Protein AF-A0A972Y9X1-F1 (afdb_monomer)

Mean predicted aligned error: 5.55 Å

Solvent-accessible surface area (backbone atoms only — not comparable to full-atom values): 11994 Å² total; per-residue (Å²): 114,42,68,42,53,37,46,49,22,62,75,66,75,46,81,88,63,97,68,73,50,64,86,85,88,78,72,84,85,57,55,66,41,84,75,88,86,63,84,71,48,84,75,24,34,32,45,65,30,53,52,52,32,52,49,42,35,38,64,39,52,39,52,29,58,40,72,53,95,66,81,71,69,45,13,32,45,6,50,45,72,85,57,56,75,80,51,92,68,96,64,89,77,72,94,29,54,73,33,37,22,61,46,40,75,32,34,26,36,78,86,68,52,44,64,86,77,44,64,75,66,21,55,68,36,33,54,49,46,52,31,85,52,26,19,44,67,35,68,44,18,14,53,54,49,79,66,39,81,38,56,33,26,60,73,44,65,51,16,39,61,83,54,89,97,50,83,74,57,53,45,36,89,59,84,49,61,40,48,85,49,92,60,71,36,36,38,61,55,14,44,41,42,56,77,64,49,91,74,56,69,72,58,65,72,68,31,104

Secondary structure (DSSP, 8-state):
-B--HHHHHHHHTS--SSS-S------TTS-EE--SSSPPPTT-EEHHHHHHHHHHHHTT----EE--SSSS--BEES--TTTGGGS--SS-----TT--BGGGGGEE-TTS-BGGGS-SSBHHHHHHHT-TT-EE--HHHHHHTTTS-EE-BTTBTTSPPPPTTSPPPTT-SS--TT----S--HHHHHHHHHHT----HHHHHH--

Radius of gyration: 17.34 Å; Cα contacts (8 Å, |Δi|>4): 361; chains: 1; bounding box: 44×40×42 Å

pLDDT: mean 87.6, std 10.81, range [37.91, 98.19]

Structure (mmCIF, N/CA/C/O backbone):
data_AF-A0A972Y9X1-F1
#
_entry.id   AF-A0A972Y9X1-F1
#
loop_
_atom_site.group_PDB
_atom_site.id
_atom_site.type_symbol
_atom_site.label_atom_id
_atom_site.label_alt_id
_atom_site.label_comp_id
_atom_site.label_asym_id
_atom_site.label_entity_id
_atom_site.label_seq_id
_atom_site.pdbx_PDB_ins_code
_atom_site.Cartn_x
_atom_site.Cartn_y
_atom_site.Cartn_z
_atom_site.occupancy
_atom_site.B_iso_or_equiv
_atom_site.auth_seq_id
_atom_site.auth_comp_id
_atom_site.auth_asym_id
_atom_site.auth_atom_id
_atom_site.pdbx_PDB_model_num
ATOM 1 N N . MET A 1 1 ? 10.031 -10.515 -10.696 1.00 85.88 1 MET A N 1
ATOM 2 C CA . MET A 1 1 ? 8.819 -9.968 -10.057 1.00 85.88 1 MET A CA 1
ATOM 3 C C . MET A 1 1 ? 8.435 -10.905 -8.941 1.00 85.88 1 MET A C 1
ATOM 5 O O . MET A 1 1 ? 8.405 -12.107 -9.187 1.00 85.88 1 MET A O 1
ATOM 9 N N . TRP A 1 2 ? 8.212 -10.370 -7.749 1.00 87.62 2 TRP A N 1
ATOM 10 C CA . TRP A 1 2 ? 7.932 -11.139 -6.545 1.00 87.62 2 TRP A CA 1
ATOM 11 C C . TRP A 1 2 ? 6.460 -11.025 -6.139 1.00 87.62 2 TRP A C 1
ATOM 13 O O . TRP A 1 2 ? 5.839 -9.973 -6.310 1.00 87.62 2 TRP A O 1
ATOM 23 N N . TYR A 1 3 ? 5.917 -12.118 -5.613 1.00 89.62 3 TYR A N 1
ATOM 24 C CA . TYR A 1 3 ? 4.552 -12.219 -5.110 1.00 89.62 3 TYR A CA 1
ATOM 25 C C . TYR A 1 3 ? 4.627 -12.608 -3.630 1.00 89.62 3 TYR A C 1
ATOM 27 O O . TYR A 1 3 ? 5.385 -13.528 -3.314 1.00 89.62 3 TYR A O 1
ATOM 35 N N . PRO A 1 4 ? 3.835 -11.980 -2.742 1.00 87.88 4 PRO A N 1
ATOM 36 C CA . PRO A 1 4 ? 3.656 -12.481 -1.383 1.00 87.88 4 PRO A CA 1
ATOM 37 C C . PRO A 1 4 ? 3.186 -13.936 -1.389 1.00 87.88 4 PRO A C 1
ATOM 39 O O . PRO A 1 4 ? 2.386 -14.313 -2.250 1.00 87.88 4 PRO A O 1
ATOM 42 N N . THR A 1 5 ? 3.637 -14.733 -0.417 1.00 89.19 5 THR A N 1
ATOM 43 C CA . THR A 1 5 ? 3.308 -16.165 -0.310 1.00 89.19 5 THR A CA 1
ATOM 44 C C . THR A 1 5 ? 1.802 -16.409 -0.368 1.00 89.19 5 THR A C 1
ATOM 46 O O . THR A 1 5 ? 1.352 -17.186 -1.210 1.00 89.19 5 THR A O 1
ATOM 49 N N . ALA A 1 6 ? 1.017 -15.664 0.423 1.00 91.75 6 ALA A N 1
ATOM 50 C CA . ALA A 1 6 ? -0.446 -15.738 0.418 1.00 91.75 6 ALA A CA 1
ATOM 51 C C . ALA A 1 6 ? -1.045 -15.578 -0.994 1.00 91.75 6 ALA A C 1
ATOM 53 O O . ALA A 1 6 ? -1.880 -16.376 -1.421 1.00 91.75 6 ALA A O 1
ATOM 54 N N . LEU A 1 7 ? -0.597 -14.560 -1.738 1.00 92.62 7 LEU A N 1
ATOM 55 C CA . LEU A 1 7 ? -1.090 -14.284 -3.089 1.00 92.62 7 LEU A CA 1
ATOM 56 C C . LEU A 1 7 ? -0.627 -15.355 -4.087 1.00 92.62 7 LEU A C 1
ATOM 58 O O . LEU A 1 7 ? -1.409 -15.799 -4.922 1.00 92.62 7 LEU A O 1
ATOM 62 N N . SER A 1 8 ? 0.627 -15.799 -3.989 1.00 92.25 8 SER A N 1
ATOM 63 C CA . SER A 1 8 ? 1.177 -16.871 -4.827 1.00 92.25 8 SER A CA 1
ATOM 64 C C . SER A 1 8 ? 0.386 -18.175 -4.668 1.00 92.25 8 SER A C 1
ATOM 66 O O . SER A 1 8 ? -0.021 -18.782 -5.663 1.00 92.25 8 SER A O 1
ATOM 68 N N . ASN A 1 9 ? 0.096 -18.561 -3.421 1.00 92.81 9 ASN A N 1
ATOM 69 C CA . ASN A 1 9 ? -0.713 -19.733 -3.090 1.00 92.81 9 ASN A CA 1
ATOM 70 C C . ASN A 1 9 ? -2.139 -19.604 -3.640 1.00 92.81 9 ASN A C 1
ATOM 72 O O . ASN A 1 9 ? -2.642 -20.528 -4.284 1.00 92.81 9 ASN A O 1
ATOM 76 N N . ALA A 1 10 ? -2.773 -18.442 -3.447 1.00 93.75 10 ALA A N 1
ATOM 77 C CA . ALA A 1 1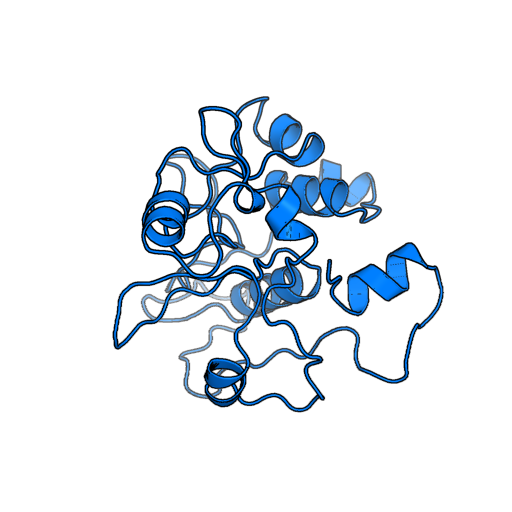0 ? -4.124 -18.181 -3.938 1.00 93.75 10 ALA A CA 1
ATOM 78 C C . ALA A 1 10 ? -4.216 -18.274 -5.470 1.00 93.75 10 ALA A C 1
ATOM 80 O O . ALA A 1 10 ? -5.083 -18.974 -5.990 1.00 93.75 10 ALA A O 1
ATOM 81 N N . LEU A 1 11 ? -3.289 -17.639 -6.195 1.00 92.75 11 LEU A N 1
ATOM 82 C CA . LEU A 1 11 ? -3.275 -17.642 -7.663 1.00 92.75 11 LEU A CA 1
ATOM 83 C C . LEU A 1 11 ? -2.987 -19.023 -8.260 1.00 92.75 11 LEU A C 1
ATOM 85 O O . LEU A 1 11 ? -3.446 -19.331 -9.360 1.00 92.75 11 LEU A O 1
ATOM 89 N N . ARG A 1 12 ? -2.215 -19.862 -7.563 1.00 93.31 12 ARG A N 1
ATOM 90 C CA . ARG A 1 12 ? -1.907 -21.224 -8.018 1.00 93.31 12 ARG A CA 1
ATOM 91 C C . ARG A 1 12 ? -2.960 -22.251 -7.623 1.00 93.31 12 ARG A C 1
ATOM 93 O O . ARG A 1 12 ? -3.002 -23.320 -8.226 1.00 93.31 12 ARG A O 1
ATOM 100 N N . GLY A 1 13 ? -3.785 -21.946 -6.622 1.00 93.81 13 GLY A N 1
ATOM 101 C CA . GLY A 1 13 ? -4.734 -22.893 -6.037 1.00 93.81 13 GLY A CA 1
ATOM 102 C C . GLY A 1 13 ? -4.064 -24.030 -5.254 1.00 93.81 13 GLY A C 1
ATOM 103 O O . GLY A 1 13 ? -4.724 -25.008 -4.911 1.00 93.81 13 GLY A O 1
ATOM 104 N N . GLU A 1 14 ? -2.764 -23.919 -4.977 1.00 92.62 14 GLU A N 1
ATOM 105 C CA . GLU A 1 14 ? -1.979 -24.879 -4.205 1.00 92.62 14 GLU A CA 1
ATOM 106 C C . GLU A 1 14 ? -0.853 -24.164 -3.455 1.00 92.62 14 GLU A C 1
ATOM 108 O O . GLU A 1 14 ? -0.399 -23.091 -3.857 1.00 92.62 14 GLU A O 1
ATOM 113 N N . ARG A 1 15 ? -0.384 -24.789 -2.374 1.00 89.56 15 ARG A N 1
ATOM 114 C CA . ARG A 1 15 ? 0.725 -24.286 -1.566 1.00 89.56 15 ARG A CA 1
ATOM 115 C C . ARG A 1 15 ? 2.052 -24.447 -2.319 1.00 89.56 15 ARG A C 1
ATOM 117 O O . ARG A 1 15 ? 2.374 -25.551 -2.753 1.00 89.56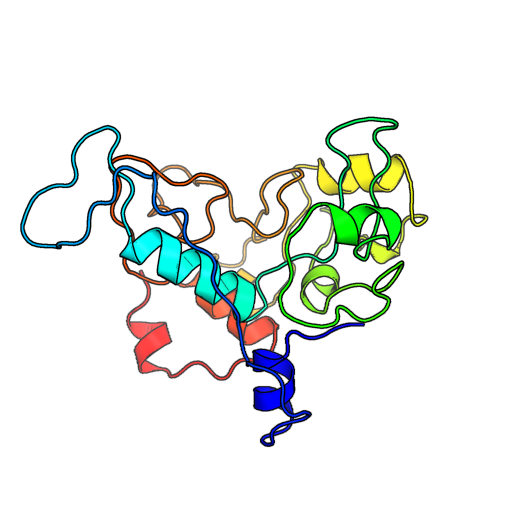 15 ARG A O 1
ATOM 124 N N . VAL A 1 16 ? 2.806 -23.359 -2.482 1.00 86.31 16 VAL A N 1
ATOM 125 C CA . VAL A 1 16 ? 4.068 -23.340 -3.250 1.00 86.31 16 VAL A CA 1
ATOM 126 C C . VAL A 1 16 ? 5.272 -23.861 -2.481 1.00 86.31 16 VAL A C 1
ATOM 128 O O . VAL A 1 16 ? 6.188 -24.412 -3.089 1.00 86.31 16 VAL A O 1
ATOM 131 N N . ASP A 1 17 ? 5.266 -23.686 -1.164 1.00 82.38 17 ASP A N 1
ATOM 132 C CA . ASP A 1 17 ? 6.316 -24.112 -0.247 1.00 82.38 17 ASP A CA 1
ATOM 133 C C . ASP A 1 17 ? 5.760 -24.285 1.176 1.00 82.38 17 ASP A C 1
ATOM 135 O O . ASP A 1 17 ? 4.593 -24.013 1.449 1.00 82.38 17 ASP A O 1
ATOM 139 N N . ASP A 1 18 ? 6.588 -24.740 2.111 1.00 84.19 18 ASP A N 1
ATOM 140 C CA . ASP A 1 18 ? 6.156 -24.999 3.486 1.00 84.19 18 ASP A CA 1
ATOM 141 C C . ASP A 1 18 ? 6.150 -23.745 4.388 1.00 84.19 18 ASP A C 1
ATOM 143 O O . ASP A 1 18 ? 5.928 -23.877 5.590 1.00 84.19 18 ASP A O 1
ATOM 147 N N . THR A 1 19 ? 6.302 -22.528 3.854 1.00 81.62 19 THR A N 1
ATOM 148 C CA . THR A 1 19 ? 6.312 -21.282 4.650 1.00 81.62 19 THR A CA 1
ATOM 149 C C . THR A 1 19 ? 4.912 -20.777 5.013 1.00 81.62 19 THR A C 1
ATOM 151 O O . THR A 1 19 ? 3.910 -21.176 4.416 1.00 81.62 19 THR A O 1
ATOM 154 N N . ASP A 1 20 ? 4.819 -19.922 6.034 1.00 86.31 20 ASP A N 1
ATOM 155 C CA . ASP A 1 20 ? 3.561 -19.273 6.414 1.00 86.31 20 ASP A CA 1
ATOM 156 C C . ASP A 1 20 ? 3.090 -18.292 5.328 1.00 86.31 20 ASP A C 1
ATOM 158 O O . ASP A 1 20 ? 3.897 -17.598 4.713 1.00 86.31 20 ASP A O 1
ATOM 162 N N . ASP A 1 21 ? 1.771 -18.169 5.137 1.00 87.50 21 ASP A N 1
ATOM 163 C CA . ASP A 1 21 ? 1.196 -17.197 4.193 1.00 87.50 21 ASP A CA 1
ATOM 164 C C . ASP A 1 21 ? 1.525 -15.747 4.579 1.00 87.50 21 ASP A C 1
ATOM 166 O O . ASP A 1 21 ? 1.712 -14.893 3.709 1.00 87.50 21 ASP A O 1
ATOM 170 N N . MET A 1 22 ? 1.578 -15.472 5.887 1.00 87.25 22 MET A N 1
ATOM 171 C CA . MET A 1 22 ? 1.939 -14.179 6.459 1.00 87.25 22 MET A CA 1
ATOM 172 C C . MET A 1 22 ? 2.443 -14.331 7.896 1.00 87.25 22 MET A C 1
ATOM 174 O O . MET A 1 22 ? 1.953 -15.166 8.654 1.00 87.25 22 MET A O 1
ATOM 178 N N . ASN A 1 23 ? 3.372 -13.459 8.280 1.00 84.81 23 ASN A N 1
ATOM 179 C CA . ASN A 1 23 ? 3.820 -13.272 9.655 1.00 84.81 23 ASN A CA 1
ATOM 180 C C . ASN A 1 23 ? 3.557 -11.819 10.057 1.00 84.81 23 ASN A C 1
ATOM 182 O O . ASN A 1 23 ? 3.982 -10.905 9.353 1.00 84.81 23 ASN A O 1
ATOM 186 N N . ILE A 1 24 ? 2.858 -11.608 11.174 1.00 85.62 24 ILE A N 1
ATOM 187 C CA . ILE A 1 24 ? 2.467 -10.278 11.656 1.00 85.62 24 ILE A CA 1
ATOM 188 C C . ILE A 1 24 ? 3.128 -10.022 13.007 1.00 85.62 24 ILE A C 1
ATOM 190 O O . ILE A 1 24 ? 2.975 -10.808 13.944 1.00 85.62 24 ILE A O 1
ATOM 194 N N . PHE A 1 25 ? 3.834 -8.897 13.115 1.00 83.44 25 PHE A N 1
ATOM 195 C CA . PHE A 1 25 ? 4.540 -8.493 14.326 1.00 83.44 25 PHE A CA 1
ATOM 196 C C . PHE A 1 25 ? 3.893 -7.245 14.914 1.00 83.44 25 PHE A C 1
ATOM 198 O O . PHE A 1 25 ? 4.050 -6.144 14.397 1.00 83.44 25 PHE A O 1
ATOM 205 N N . LEU A 1 26 ? 3.191 -7.418 16.030 1.00 85.12 26 LEU A N 1
ATOM 206 C CA . LEU A 1 26 ? 2.566 -6.322 16.766 1.00 85.12 26 LEU A CA 1
ATOM 207 C C . LEU A 1 26 ? 3.411 -5.995 17.996 1.00 85.12 26 LEU A C 1
ATOM 209 O O . LEU A 1 26 ? 3.867 -6.887 18.717 1.00 85.12 26 LEU A O 1
ATOM 213 N N . ARG A 1 27 ? 3.655 -4.708 18.238 1.00 84.25 27 ARG A N 1
ATOM 214 C CA . ARG A 1 27 ? 4.506 -4.265 19.344 1.00 84.25 27 ARG A CA 1
ATOM 215 C C . ARG A 1 27 ? 3.752 -4.381 20.669 1.00 84.25 27 ARG A C 1
ATOM 217 O O . ARG A 1 27 ? 2.769 -3.697 20.901 1.00 84.25 27 ARG A O 1
ATOM 224 N N . GLU A 1 28 ? 4.280 -5.163 21.604 1.00 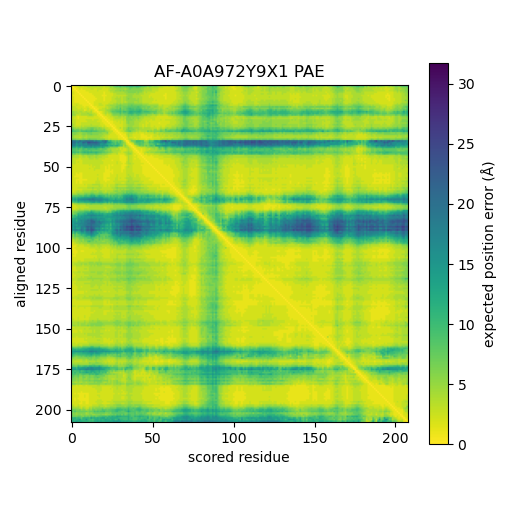85.44 28 GLU A N 1
ATOM 225 C CA . GLU A 1 28 ? 3.664 -5.371 22.930 1.00 85.44 28 GLU A CA 1
ATOM 226 C C . GLU A 1 28 ? 3.480 -4.076 23.750 1.00 85.44 28 GLU A C 1
ATOM 228 O O . GLU A 1 28 ? 2.573 -3.977 24.567 1.00 85.44 28 GLU A O 1
ATOM 233 N N . LYS A 1 29 ? 4.352 -3.081 23.548 1.00 87.44 29 LYS A N 1
ATOM 234 C CA . LYS A 1 29 ? 4.429 -1.868 24.381 1.00 87.44 29 LYS A CA 1
ATOM 235 C C . LYS A 1 29 ? 3.473 -0.746 23.981 1.00 87.44 29 LYS A C 1
ATOM 237 O O . LYS A 1 29 ? 3.486 0.288 24.650 1.00 87.44 29 LYS A O 1
ATOM 242 N N . ASP A 1 30 ? 2.728 -0.902 22.894 1.00 87.31 30 ASP A N 1
ATOM 243 C CA . ASP A 1 30 ? 1.757 0.116 22.505 1.00 87.31 30 ASP A CA 1
ATOM 244 C C . ASP A 1 30 ? 0.570 0.127 23.478 1.00 87.31 30 ASP A C 1
ATOM 246 O O . ASP A 1 30 ? 0.242 -0.873 24.121 1.00 87.31 30 ASP A O 1
ATOM 250 N N . ASN A 1 31 ? -0.057 1.295 23.616 1.00 92.12 31 ASN A N 1
ATOM 251 C CA . ASN A 1 31 ? -1.232 1.482 24.460 1.00 92.12 31 ASN A CA 1
ATOM 252 C C . ASN A 1 31 ? -2.479 0.962 23.730 1.00 92.12 31 ASN A C 1
ATOM 254 O O . ASN A 1 31 ? -3.249 1.732 23.158 1.00 92.12 31 ASN A O 1
ATOM 258 N N . TRP A 1 32 ? -2.599 -0.362 23.664 1.00 92.81 32 TRP A N 1
ATOM 259 C CA . TRP A 1 32 ? -3.603 -1.037 22.853 1.00 92.81 32 TRP A CA 1
ATOM 260 C C . TRP A 1 32 ? -5.020 -0.876 23.396 1.00 92.81 32 TRP A C 1
ATOM 262 O O . TRP A 1 32 ? -5.319 -1.237 24.536 1.00 92.81 32 TRP A O 1
ATOM 272 N N . TYR A 1 33 ? -5.912 -0.462 22.507 1.00 92.94 33 TYR A N 1
ATOM 273 C CA . TYR A 1 33 ? -7.347 -0.576 22.671 1.00 92.94 33 TYR A CA 1
ATOM 274 C C . TYR A 1 33 ? -7.840 -1.850 21.962 1.00 92.94 33 TYR A C 1
ATOM 276 O O . TYR A 1 33 ? -7.614 -2.041 20.767 1.00 92.94 33 TYR A O 1
ATOM 284 N N . TYR A 1 34 ? -8.476 -2.752 22.720 1.00 89.62 34 TYR A N 1
ATOM 285 C CA . TYR A 1 34 ? -8.864 -4.097 22.254 1.00 89.62 34 TYR A CA 1
ATOM 286 C C . TYR A 1 34 ? -10.371 -4.314 22.090 1.00 89.62 34 TYR A C 1
ATOM 288 O O . TYR A 1 34 ? -10.786 -5.314 21.504 1.00 89.62 34 TYR A O 1
ATOM 296 N N . THR A 1 35 ? -11.200 -3.468 22.702 1.00 75.88 35 THR A N 1
ATOM 297 C CA . THR A 1 35 ? -12.648 -3.723 22.790 1.00 75.88 35 THR A CA 1
ATOM 298 C C . THR A 1 35 ? -13.398 -2.988 21.683 1.00 75.88 35 THR A C 1
ATOM 300 O O . THR A 1 35 ? -12.797 -2.273 20.905 1.00 75.88 35 THR A O 1
ATOM 303 N N . GLN A 1 36 ? -14.709 -3.181 21.559 1.00 67.88 36 GLN A N 1
ATOM 304 C CA . GLN A 1 36 ? -15.580 -2.262 20.803 1.00 67.88 36 GLN A CA 1
ATOM 305 C C . GLN A 1 36 ? -16.646 -1.651 21.726 1.00 67.88 36 GLN A C 1
ATOM 307 O O . GLN A 1 36 ? -17.642 -1.098 21.266 1.00 67.88 36 GLN A O 1
ATOM 312 N N . GLU A 1 37 ? -16.480 -1.829 23.041 1.00 71.56 37 GLU A N 1
ATOM 313 C CA . GLU A 1 37 ? -17.518 -1.562 24.041 1.00 71.56 37 GLU A CA 1
ATOM 314 C C . GLU A 1 37 ? -17.381 -0.176 24.678 1.00 71.56 37 GLU A C 1
ATOM 316 O O . GLU A 1 37 ? -18.354 0.352 25.217 1.00 71.56 37 GLU A O 1
ATOM 321 N N . THR A 1 38 ? -16.197 0.434 24.597 1.00 78.50 38 THR A N 1
ATOM 322 C CA . THR A 1 38 ? -15.937 1.805 25.057 1.00 78.50 38 THR A CA 1
ATOM 323 C C . THR A 1 38 ? -15.450 2.671 23.906 1.00 78.50 38 THR A C 1
ATOM 325 O O . THR A 1 38 ? -14.950 2.159 22.916 1.00 78.50 38 THR A O 1
ATOM 328 N N . GLU A 1 39 ? -15.583 3.987 23.993 1.00 86.06 39 GLU A N 1
ATOM 329 C CA . GLU A 1 39 ? -14.910 4.863 23.029 1.00 86.06 39 GLU A CA 1
ATOM 330 C C . GLU A 1 39 ? -13.390 4.756 23.226 1.00 86.06 39 GLU A C 1
ATOM 332 O O . GLU A 1 39 ? -12.929 4.643 24.366 1.00 86.06 39 GLU A O 1
ATOM 337 N N . ILE A 1 40 ? -12.631 4.732 22.130 1.00 89.38 40 ILE A N 1
ATOM 338 C CA . ILE A 1 40 ? -11.167 4.738 22.180 1.00 89.38 40 ILE A CA 1
ATOM 339 C C . ILE A 1 40 ? -10.685 6.078 22.749 1.00 89.38 40 ILE A C 1
ATOM 341 O O . ILE A 1 40 ? -11.200 7.138 22.387 1.00 89.38 40 ILE A O 1
ATOM 345 N N . ALA A 1 41 ? -9.718 6.047 23.662 1.00 88.31 41 ALA A N 1
ATOM 346 C CA . ALA A 1 41 ? -9.163 7.257 24.249 1.00 88.31 41 ALA A CA 1
ATOM 347 C C . ALA A 1 41 ? -8.096 7.898 23.346 1.00 88.31 41 ALA A C 1
ATOM 349 O O . ALA A 1 41 ? -7.439 7.246 22.533 1.00 88.31 41 ALA A O 1
ATOM 350 N N . GLU A 1 42 ? -7.869 9.200 23.534 1.00 86.44 42 GLU A N 1
ATOM 351 C CA . GLU A 1 42 ? -6.729 9.885 22.921 1.00 86.44 42 GLU A CA 1
ATOM 352 C C . GLU A 1 42 ? -5.414 9.216 23.364 1.00 86.44 42 GLU A C 1
ATOM 354 O O . GLU A 1 42 ? -5.180 9.001 24.556 1.00 86.44 42 GLU A O 1
ATOM 359 N N . GLY A 1 43 ? -4.556 8.874 22.400 1.00 87.69 43 GLY A N 1
ATOM 360 C CA . GLY A 1 43 ? -3.285 8.187 22.650 1.00 87.69 43 GLY A CA 1
ATOM 361 C C . GLY A 1 43 ? -3.379 6.662 22.794 1.00 87.69 43 GLY A C 1
ATOM 362 O O . GLY A 1 43 ? -2.353 6.016 23.011 1.00 87.69 43 GLY A O 1
ATOM 363 N N . GLU A 1 44 ? -4.569 6.068 22.674 1.00 92.12 44 GLU A N 1
ATOM 364 C CA . GLU A 1 44 ? -4.713 4.625 22.449 1.00 92.12 44 GLU A CA 1
ATOM 365 C C . GLU A 1 44 ? -4.575 4.284 20.960 1.00 92.12 44 GLU A C 1
ATOM 367 O O . GLU A 1 44 ? -4.925 5.079 20.083 1.00 92.12 44 GLU A O 1
ATOM 372 N N . VAL A 1 45 ? -4.068 3.084 20.676 1.00 91.00 45 VAL A N 1
ATOM 373 C CA . VAL A 1 45 ? -3.968 2.527 19.321 1.00 91.00 45 VAL A CA 1
ATOM 374 C C . VAL A 1 45 ? -4.943 1.366 19.206 1.00 91.00 45 VAL A C 1
ATOM 376 O O . VAL A 1 45 ? -4.891 0.430 20.005 1.00 91.00 45 VAL A O 1
ATOM 379 N N . ASP A 1 46 ? -5.829 1.408 18.216 1.00 92.31 46 ASP A N 1
ATOM 380 C CA . ASP A 1 46 ? -6.786 0.330 17.993 1.00 92.31 46 ASP A CA 1
ATOM 381 C C . ASP A 1 46 ? -6.088 -0.929 17.447 1.00 92.31 46 ASP A C 1
ATOM 383 O O . ASP A 1 46 ? -5.489 -0.921 16.367 1.00 92.31 46 ASP A O 1
ATOM 387 N N . PHE A 1 47 ? -6.169 -2.027 18.202 1.00 91.75 47 PHE A N 1
ATOM 388 C CA . PHE A 1 47 ? -5.506 -3.285 17.860 1.00 91.75 47 PHE A CA 1
ATOM 389 C C . PHE A 1 47 ? -6.070 -3.919 16.583 1.00 91.75 47 PHE A C 1
ATOM 391 O O . PHE A 1 47 ? -5.317 -4.474 15.783 1.00 91.75 47 PHE A O 1
ATOM 398 N N . ILE A 1 48 ? -7.389 -3.851 16.378 1.00 91.00 48 ILE A N 1
ATOM 399 C CA . ILE A 1 48 ? -8.050 -4.471 15.223 1.00 91.00 48 ILE A CA 1
ATOM 400 C C . ILE A 1 48 ? -7.661 -3.725 13.944 1.00 91.00 48 ILE A C 1
ATOM 402 O O . ILE A 1 48 ? -7.356 -4.363 12.942 1.00 91.00 48 ILE A O 1
ATOM 406 N N . ASN A 1 49 ? -7.626 -2.396 13.978 1.00 90.31 49 ASN A N 1
ATOM 407 C CA . ASN A 1 49 ? -7.190 -1.536 12.887 1.00 90.31 49 ASN A CA 1
ATOM 408 C C . ASN A 1 49 ? -5.752 -1.867 12.469 1.00 90.31 49 ASN A C 1
ATOM 410 O O . ASN A 1 49 ? -5.517 -2.150 11.295 1.00 90.31 49 ASN A O 1
ATOM 414 N N . VAL A 1 50 ? -4.807 -1.914 13.419 1.00 91.19 50 VAL A N 1
ATOM 415 C CA . VAL A 1 50 ? -3.412 -2.271 13.105 1.00 91.19 50 VAL A CA 1
ATOM 416 C C . VAL A 1 50 ? -3.318 -3.707 12.588 1.00 91.19 50 VAL A C 1
ATOM 418 O O . VAL A 1 50 ? -2.667 -3.949 11.579 1.00 91.19 50 VAL A O 1
ATOM 421 N N . ALA A 1 51 ? -4.016 -4.669 13.194 1.00 91.75 51 ALA A N 1
ATOM 422 C CA . ALA A 1 51 ? -4.009 -6.042 12.695 1.00 91.75 51 ALA A CA 1
ATOM 423 C C . ALA A 1 51 ? -4.548 -6.141 11.254 1.00 91.75 51 ALA A C 1
ATOM 425 O O . ALA A 1 51 ? -3.945 -6.814 10.422 1.00 91.75 51 ALA A O 1
ATOM 426 N N . LEU A 1 52 ? -5.649 -5.453 10.930 1.00 92.50 52 LEU A N 1
ATOM 427 C CA . LEU A 1 52 ? -6.201 -5.410 9.571 1.00 92.50 52 LEU A CA 1
ATOM 428 C C . LEU A 1 52 ? -5.244 -4.740 8.577 1.00 92.50 52 LEU A C 1
ATOM 430 O O . LEU A 1 52 ? -5.140 -5.194 7.438 1.00 92.50 52 LEU A O 1
ATOM 434 N N . HIS A 1 53 ? -4.544 -3.693 9.010 1.00 93.12 53 HIS A N 1
ATOM 435 C CA . HIS A 1 53 ? -3.521 -3.009 8.227 1.00 93.12 53 HIS A CA 1
ATOM 436 C C . HIS A 1 53 ? -2.362 -3.949 7.862 1.00 93.12 53 HIS A C 1
ATOM 438 O O . HIS A 1 53 ? -2.039 -4.112 6.685 1.00 93.12 53 HIS A O 1
ATOM 444 N N . GLU A 1 54 ? -1.801 -4.652 8.846 1.00 92.94 54 GLU A N 1
ATOM 445 C CA . GLU A 1 54 ? -0.708 -5.602 8.608 1.00 92.94 54 GLU A CA 1
ATOM 446 C C . GLU A 1 54 ? -1.156 -6.814 7.773 1.00 92.94 54 GLU A C 1
ATOM 448 O O . GLU A 1 54 ? -0.416 -7.292 6.910 1.00 92.94 54 GLU A O 1
ATOM 453 N N . ILE A 1 55 ? -2.396 -7.288 7.959 1.00 93.50 55 ILE A N 1
ATOM 454 C CA . ILE A 1 55 ? -2.984 -8.325 7.096 1.00 93.50 55 ILE A CA 1
ATOM 455 C C . ILE A 1 55 ? -3.037 -7.837 5.644 1.00 93.50 55 ILE A C 1
ATOM 457 O O . ILE A 1 55 ? -2.666 -8.581 4.738 1.00 93.50 55 ILE A O 1
ATOM 461 N N . ALA A 1 56 ? -3.464 -6.597 5.392 1.00 94.25 56 ALA A N 1
ATOM 462 C CA . ALA A 1 56 ? -3.529 -6.054 4.038 1.00 94.25 56 ALA A CA 1
ATOM 463 C C . ALA A 1 56 ? -2.140 -5.955 3.376 1.00 94.25 56 ALA A C 1
ATOM 465 O O . ALA A 1 56 ? -2.008 -6.285 2.192 1.00 94.25 56 ALA A O 1
ATOM 466 N N . HIS A 1 57 ? -1.092 -5.607 4.132 1.00 94.12 57 HIS A N 1
ATOM 467 C CA . HIS A 1 57 ? 0.290 -5.729 3.656 1.00 94.12 57 HIS A CA 1
ATOM 468 C C . HIS A 1 57 ? 0.649 -7.176 3.290 1.00 94.12 57 HIS A C 1
ATOM 470 O O . HIS A 1 57 ? 1.151 -7.415 2.189 1.00 94.12 57 HIS A O 1
ATOM 476 N N . GLY A 1 58 ? 0.340 -8.146 4.159 1.00 91.56 58 GLY A N 1
ATOM 477 C CA . GLY A 1 58 ? 0.572 -9.576 3.908 1.00 91.56 58 GLY A CA 1
ATOM 478 C C . GLY A 1 58 ? -0.175 -10.122 2.683 1.00 91.56 58 GLY A C 1
ATOM 479 O O . GLY A 1 58 ? 0.323 -11.004 1.986 1.00 91.56 58 GLY A O 1
ATOM 480 N N . LEU A 1 59 ? -1.337 -9.547 2.361 1.00 94.38 59 LEU A N 1
ATOM 481 C CA . LEU A 1 59 ? -2.114 -9.855 1.156 1.00 94.38 59 LEU A CA 1
ATOM 482 C C . LEU A 1 59 ? -1.590 -9.145 -0.108 1.00 94.38 59 LEU A C 1
ATOM 484 O O . LEU A 1 59 ? -2.138 -9.334 -1.193 1.00 94.38 59 LEU A O 1
ATOM 488 N N . GLY A 1 60 ? -0.513 -8.365 -0.010 1.00 93.25 60 GLY A N 1
ATOM 489 C CA . GLY A 1 60 ? 0.200 -7.807 -1.160 1.00 93.25 60 GLY A CA 1
ATOM 490 C C . GLY A 1 60 ? -0.025 -6.331 -1.436 1.00 93.25 60 GLY A C 1
ATOM 491 O O . GLY A 1 60 ? 0.465 -5.837 -2.450 1.00 93.25 60 GLY A O 1
ATOM 492 N N . ILE A 1 61 ? -0.684 -5.602 -0.534 1.00 95.88 61 ILE A N 1
ATOM 493 C CA . ILE A 1 61 ? -0.708 -4.134 -0.560 1.00 95.88 61 ILE A CA 1
ATOM 494 C C . ILE A 1 61 ? 0.627 -3.623 -0.014 1.00 95.88 61 ILE A C 1
ATOM 496 O O . ILE A 1 61 ? 0.702 -3.031 1.056 1.00 95.88 61 ILE A O 1
ATOM 500 N N . SER A 1 62 ? 1.720 -3.944 -0.699 1.00 91.94 62 SER A N 1
ATOM 501 C CA . SER A 1 62 ? 3.068 -3.640 -0.240 1.00 91.94 62 SER A CA 1
ATOM 502 C C . SER A 1 62 ? 3.994 -3.421 -1.422 1.00 91.94 62 SER A C 1
ATOM 504 O O . SER A 1 62 ? 4.073 -4.255 -2.322 1.00 91.94 62 SER A O 1
ATOM 506 N N . SER A 1 63 ? 4.676 -2.283 -1.409 1.00 93.00 63 SER A N 1
ATOM 507 C CA . SER A 1 63 ? 5.714 -1.937 -2.362 1.00 93.00 63 SER A CA 1
ATOM 508 C C . SER A 1 63 ? 7.047 -2.563 -1.971 1.00 93.00 63 SER A C 1
ATOM 510 O O . SER A 1 63 ? 7.432 -2.537 -0.802 1.00 93.00 63 SER A O 1
ATOM 512 N N . GLY A 1 64 ? 7.788 -3.049 -2.965 1.00 89.12 64 GLY A N 1
ATOM 513 C CA . GLY A 1 64 ? 9.158 -3.532 -2.794 1.00 89.12 64 GLY A CA 1
ATOM 514 C C . GLY A 1 64 ? 10.196 -2.414 -2.788 1.00 89.12 64 GLY A C 1
ATOM 515 O O . GLY A 1 64 ? 11.390 -2.690 -2.760 1.00 89.12 64 GLY A O 1
ATOM 516 N N . THR A 1 65 ? 9.776 -1.154 -2.890 1.00 91.62 65 THR A N 1
ATOM 517 C CA . THR A 1 65 ? 10.686 -0.008 -2.957 1.00 91.62 65 THR A CA 1
ATOM 518 C C . THR A 1 65 ? 11.265 0.335 -1.594 1.00 91.62 65 THR A C 1
ATOM 520 O O . THR A 1 65 ? 10.532 0.373 -0.606 1.00 91.62 65 THR A O 1
ATOM 523 N N . PHE A 1 66 ? 12.538 0.712 -1.553 1.00 88.94 66 PHE A N 1
ATOM 524 C CA . PHE A 1 66 ? 13.199 1.128 -0.324 1.00 88.94 66 PHE A CA 1
ATOM 525 C C . PHE A 1 66 ? 13.785 2.535 -0.454 1.00 88.94 66 PHE A C 1
ATOM 527 O O . PHE A 1 66 ? 14.472 2.839 -1.428 1.00 88.94 66 PHE A O 1
ATOM 534 N N . THR A 1 67 ? 13.540 3.376 0.554 1.00 87.81 67 THR A N 1
ATOM 535 C CA . THR A 1 67 ? 14.171 4.693 0.712 1.00 87.81 67 THR A CA 1
ATOM 536 C C . THR A 1 67 ? 14.968 4.691 2.021 1.00 87.81 67 THR A C 1
ATOM 538 O O . THR A 1 67 ? 14.362 4.547 3.087 1.00 87.81 67 THR A O 1
ATOM 541 N N . PRO A 1 68 ? 16.301 4.861 1.990 1.00 82.00 68 PRO A N 1
ATOM 542 C CA . PRO A 1 68 ? 17.116 4.880 3.199 1.00 82.00 68 PRO A CA 1
ATOM 543 C C . PRO A 1 68 ? 16.760 6.048 4.131 1.00 82.00 68 PRO A C 1
ATOM 545 O O . PRO A 1 68 ? 16.656 7.197 3.705 1.00 82.00 68 PRO A O 1
ATOM 548 N N . TRP A 1 69 ? 16.643 5.768 5.433 1.00 73.00 69 TRP A N 1
ATOM 549 C CA . TRP A 1 69 ? 16.445 6.785 6.482 1.00 73.00 69 TRP A CA 1
ATOM 550 C C . TRP A 1 69 ? 17.755 7.460 6.921 1.00 73.00 69 TRP A C 1
ATOM 552 O O . TRP A 1 69 ? 17.739 8.479 7.612 1.00 73.00 69 TRP A O 1
ATOM 562 N N . GLN A 1 70 ? 18.895 6.860 6.571 1.00 69.00 70 GLN A N 1
ATOM 563 C CA . GLN A 1 70 ? 20.248 7.322 6.877 1.00 69.00 70 GLN A CA 1
ATOM 564 C C . GLN A 1 70 ? 21.151 7.054 5.667 1.00 69.00 70 GLN A C 1
ATOM 566 O O . GLN A 1 70 ? 20.982 6.042 4.992 1.00 69.00 70 GLN A O 1
ATOM 571 N N . GLY A 1 71 ? 22.134 7.926 5.432 1.00 74.19 71 GLY A N 1
ATOM 572 C CA . GLY A 1 71 ? 23.052 7.816 4.294 1.00 74.19 71 GLY A CA 1
ATOM 573 C C . GLY A 1 71 ? 22.583 8.597 3.066 1.00 74.19 71 GLY A C 1
ATOM 574 O O . GLY A 1 71 ? 21.847 9.578 3.192 1.00 74.19 71 GLY A O 1
ATOM 575 N N . ASP A 1 72 ? 23.054 8.186 1.888 1.00 77.88 72 ASP A N 1
ATOM 576 C CA . ASP A 1 72 ? 22.674 8.825 0.629 1.00 77.88 72 ASP A CA 1
ATOM 577 C C . ASP A 1 72 ? 21.181 8.574 0.344 1.00 77.88 72 ASP A C 1
ATOM 579 O O . ASP A 1 72 ? 20.723 7.434 0.456 1.00 77.88 72 ASP A O 1
ATOM 583 N N . PRO A 1 73 ? 20.400 9.602 -0.039 1.00 84.69 73 PRO A N 1
ATOM 584 C CA . PRO A 1 73 ? 18.950 9.504 -0.219 1.00 84.69 73 PRO A CA 1
ATOM 585 C C . PRO A 1 73 ? 18.596 8.859 -1.569 1.00 84.69 73 PRO A C 1
ATOM 587 O O . PRO A 1 73 ? 17.838 9.415 -2.366 1.00 84.69 73 PRO A O 1
ATOM 590 N N . ILE A 1 74 ? 19.201 7.713 -1.867 1.00 89.69 74 ILE A N 1
ATOM 591 C CA . ILE A 1 74 ? 19.041 6.980 -3.118 1.00 89.69 74 ILE A CA 1
ATOM 592 C C . ILE A 1 74 ? 18.066 5.837 -2.859 1.00 89.69 74 ILE A C 1
ATOM 594 O O . ILE A 1 74 ? 18.328 4.973 -2.028 1.00 89.69 74 ILE A O 1
ATOM 598 N N . SER A 1 75 ? 16.940 5.849 -3.568 1.00 92.69 75 SER A N 1
ATOM 599 C CA . SER A 1 75 ? 15.923 4.809 -3.437 1.00 92.69 75 SER A CA 1
ATOM 600 C C . SER A 1 75 ? 16.206 3.651 -4.384 1.00 92.69 75 SER A C 1
ATOM 602 O O . SER A 1 75 ? 16.843 3.835 -5.428 1.00 92.69 75 SER A O 1
ATOM 604 N N . SER A 1 76 ? 15.679 2.479 -4.047 1.00 92.19 76 SER A N 1
ATOM 605 C CA . SER A 1 76 ? 15.747 1.269 -4.863 1.00 92.19 76 SER A CA 1
ATOM 606 C C . SER A 1 76 ? 14.367 0.659 -5.113 1.00 92.19 76 SER A C 1
ATOM 608 O O . SER A 1 76 ? 13.406 0.917 -4.386 1.00 92.19 76 SER A O 1
ATOM 610 N N . ILE A 1 77 ? 14.277 -0.163 -6.157 1.00 91.81 77 ILE A N 1
ATOM 611 C CA . ILE A 1 77 ? 13.219 -1.160 -6.357 1.00 91.81 77 ILE A CA 1
ATOM 612 C C . ILE A 1 77 ? 13.768 -2.507 -5.902 1.00 91.81 77 ILE A C 1
ATOM 614 O O . ILE A 1 77 ? 14.884 -2.872 -6.283 1.00 91.81 77 ILE A O 1
ATOM 618 N N . GLY A 1 78 ? 12.959 -3.251 -5.153 1.00 86.62 78 GLY A N 1
ATOM 619 C CA . GLY A 1 78 ? 13.429 -4.425 -4.438 1.00 86.62 78 GLY A CA 1
ATOM 620 C C . GLY A 1 78 ? 14.122 -4.029 -3.136 1.00 86.62 78 GLY A C 1
ATOM 621 O O . GLY A 1 78 ? 14.675 -2.929 -3.018 1.00 86.62 78 GLY A O 1
ATOM 622 N N . LEU A 1 79 ? 14.072 -4.927 -2.152 1.00 75.31 79 LEU A N 1
ATOM 623 C CA . LEU A 1 79 ? 14.748 -4.748 -0.871 1.00 75.31 79 LEU A CA 1
ATOM 624 C C . LEU A 1 79 ? 16.235 -5.056 -1.069 1.00 75.31 79 LEU A C 1
ATOM 626 O O . LEU A 1 79 ? 16.560 -6.222 -1.307 1.00 75.31 79 LEU A O 1
ATOM 630 N N . PRO A 1 80 ? 17.145 -4.068 -0.979 1.00 71.69 80 PRO A N 1
ATOM 631 C CA . PRO A 1 80 ? 18.558 -4.360 -1.163 1.00 71.69 80 PRO A CA 1
ATOM 632 C C . PRO A 1 80 ? 19.063 -5.225 -0.008 1.00 71.69 80 PRO A C 1
ATOM 634 O O . PRO A 1 80 ? 18.658 -5.049 1.149 1.00 71.69 80 PRO A O 1
ATOM 637 N N . ASN A 1 81 ? 19.949 -6.168 -0.319 1.00 65.44 81 ASN A N 1
ATOM 638 C CA . ASN A 1 81 ? 20.372 -7.214 0.615 1.00 65.44 81 ASN A CA 1
ATOM 639 C C . ASN A 1 81 ? 21.048 -6.662 1.879 1.00 65.44 81 ASN A C 1
ATOM 641 O O . ASN A 1 81 ? 20.922 -7.239 2.960 1.00 65.44 81 ASN A O 1
ATOM 645 N N . GLU A 1 82 ? 21.722 -5.516 1.786 1.00 65.75 82 GLU A N 1
ATOM 646 C CA . GLU A 1 82 ? 22.301 -4.819 2.933 1.00 65.75 82 GLU A CA 1
ATOM 647 C C . GLU A 1 82 ? 21.237 -4.320 3.925 1.00 65.75 82 GLU A C 1
ATOM 649 O O . GLU A 1 82 ? 21.499 -4.259 5.132 1.00 65.75 82 GLU A O 1
ATOM 654 N N . PHE A 1 83 ? 20.018 -4.034 3.450 1.00 62.56 83 PHE A N 1
ATOM 655 C CA . PHE A 1 83 ? 18.924 -3.536 4.280 1.00 62.56 83 PHE A CA 1
ATOM 656 C C . PHE A 1 83 ? 18.025 -4.637 4.850 1.00 62.56 83 PHE A C 1
ATOM 658 O O . PHE A 1 83 ? 17.312 -4.392 5.825 1.00 62.56 83 PHE A O 1
ATOM 665 N N . ILE A 1 84 ? 18.112 -5.865 4.325 1.00 59.50 84 ILE A N 1
ATOM 666 C CA . ILE A 1 84 ? 17.396 -7.039 4.853 1.00 59.50 84 ILE A CA 1
ATOM 667 C C . ILE A 1 84 ? 17.698 -7.256 6.347 1.00 59.50 84 ILE A C 1
ATOM 669 O O . ILE A 1 84 ? 16.830 -7.705 7.091 1.00 59.50 84 ILE A O 1
ATOM 673 N N . SER A 1 85 ? 18.886 -6.848 6.813 1.00 55.44 85 SER A N 1
ATOM 674 C CA . SER A 1 85 ? 19.319 -6.968 8.213 1.00 55.44 85 SER A CA 1
ATOM 675 C C . SER A 1 85 ? 18.651 -5.999 9.206 1.00 55.44 85 SER A C 1
ATOM 677 O O . SER A 1 85 ? 18.746 -6.221 10.413 1.00 55.44 85 SER A O 1
ATOM 679 N N . TYR A 1 86 ? 17.976 -4.938 8.740 1.00 52.28 86 TYR A N 1
ATOM 680 C CA . TYR A 1 86 ? 17.295 -3.978 9.629 1.00 52.28 86 TYR A CA 1
ATOM 681 C C . TYR A 1 86 ? 15.976 -4.499 10.193 1.00 52.28 86 TYR A C 1
ATOM 683 O O . TYR A 1 86 ? 15.484 -3.976 11.195 1.00 52.28 86 TYR A O 1
ATOM 691 N N . PHE A 1 87 ? 15.409 -5.516 9.561 1.00 53.06 87 PHE A N 1
ATOM 692 C CA . PHE A 1 87 ? 14.156 -6.119 9.966 1.00 53.06 87 PHE A CA 1
ATOM 693 C C . PHE A 1 87 ? 14.440 -7.524 10.506 1.00 53.06 87 PHE A C 1
ATOM 695 O O . PHE A 1 87 ? 15.209 -8.291 9.928 1.00 53.06 87 PHE A O 1
ATOM 702 N N . SER A 1 88 ? 13.845 -7.857 11.651 1.00 47.81 88 SER A N 1
ATOM 703 C CA . SER A 1 88 ? 13.908 -9.215 12.190 1.00 47.81 88 SER A CA 1
ATOM 704 C C . SER A 1 88 ? 12.897 -10.081 11.451 1.00 47.81 88 SER A C 1
ATOM 706 O O . SER A 1 88 ? 11.705 -10.016 11.739 1.00 47.81 88 SER A O 1
ATOM 708 N N . TRP A 1 89 ? 13.376 -10.896 10.517 1.00 51.88 89 TRP A N 1
ATOM 709 C CA . TRP A 1 89 ? 12.569 -11.904 9.833 1.00 51.88 89 TRP A CA 1
ATOM 710 C C . TRP A 1 89 ? 12.754 -13.262 10.509 1.00 51.88 89 TRP A C 1
ATOM 712 O O . TRP A 1 89 ? 13.847 -13.604 10.958 1.00 51.88 89 TRP A O 1
ATOM 722 N N . THR A 1 90 ? 11.689 -14.055 10.575 1.00 37.91 90 THR A N 1
ATOM 723 C CA . THR A 1 90 ? 11.734 -15.463 11.010 1.00 37.91 90 THR A CA 1
ATOM 724 C C . THR A 1 90 ? 11.724 -16.437 9.830 1.00 37.91 90 THR A C 1
ATOM 726 O O . THR A 1 90 ? 11.635 -17.643 10.039 1.00 37.91 90 THR A O 1
ATOM 729 N N . PHE A 1 91 ? 11.812 -15.921 8.602 1.00 52.28 91 PHE A N 1
ATOM 730 C CA . PHE A 1 91 ? 11.829 -16.682 7.358 1.00 52.28 91 PHE A CA 1
ATOM 731 C C . PHE A 1 91 ? 12.965 -16.199 6.451 1.00 52.28 91 PHE A C 1
ATOM 733 O O . PHE A 1 91 ? 13.405 -15.051 6.550 1.00 52.28 91 PHE A O 1
ATOM 740 N N . ASP A 1 92 ? 13.434 -17.085 5.572 1.00 60.31 92 ASP A N 1
ATOM 741 C CA . ASP A 1 92 ? 14.466 -16.760 4.593 1.00 60.31 92 ASP A CA 1
ATOM 742 C C . ASP A 1 92 ? 13.877 -15.816 3.540 1.00 60.31 92 ASP A C 1
ATOM 744 O O . ASP A 1 92 ? 13.044 -16.213 2.722 1.00 60.31 92 ASP A O 1
ATOM 748 N N . LEU A 1 93 ? 14.302 -14.552 3.556 1.00 64.69 93 LEU A N 1
ATOM 749 C CA . LEU A 1 93 ? 14.024 -13.657 2.442 1.00 64.69 93 LEU A CA 1
ATOM 750 C C . LEU A 1 93 ? 14.896 -14.070 1.249 1.00 64.69 93 LEU A C 1
ATOM 752 O O . LEU A 1 93 ? 16.119 -14.158 1.399 1.00 64.69 93 LEU A O 1
ATOM 756 N N . PRO A 1 94 ? 14.302 -14.327 0.068 1.00 71.19 94 PRO A N 1
ATOM 757 C CA . PRO A 1 94 ? 15.087 -14.531 -1.139 1.00 71.19 94 PRO A CA 1
ATOM 758 C C . PRO A 1 94 ? 15.829 -13.238 -1.502 1.00 71.19 94 PRO A C 1
ATOM 760 O O . PRO A 1 94 ? 15.516 -12.166 -0.987 1.00 71.19 94 PRO A O 1
ATOM 763 N N . ASP A 1 95 ? 16.792 -13.329 -2.417 1.00 78.94 95 ASP A N 1
ATOM 764 C CA . ASP A 1 95 ? 17.411 -12.138 -3.001 1.00 78.94 95 ASP A CA 1
ATOM 765 C C . ASP A 1 95 ? 16.336 -11.319 -3.732 1.00 78.94 95 ASP A C 1
ATOM 767 O O . ASP A 1 95 ? 15.823 -11.719 -4.783 1.00 78.94 95 ASP A O 1
ATOM 771 N N . LEU A 1 96 ? 15.942 -10.209 -3.111 1.00 80.31 96 LEU A N 1
ATOM 772 C CA . LEU A 1 96 ? 14.946 -9.279 -3.628 1.00 80.31 96 LEU A CA 1
ATOM 773 C C . LEU A 1 96 ? 15.596 -8.035 -4.225 1.00 80.31 96 LEU A C 1
ATOM 775 O O . LEU A 1 96 ? 14.868 -7.164 -4.703 1.00 80.31 96 LEU A O 1
ATOM 779 N N . ASP A 1 97 ? 16.928 -7.950 -4.245 1.00 85.50 97 ASP A N 1
ATOM 780 C CA . ASP A 1 97 ? 17.624 -6.800 -4.799 1.00 85.50 97 ASP A CA 1
ATOM 781 C C . ASP A 1 97 ? 17.296 -6.664 -6.292 1.00 85.50 97 ASP A C 1
ATOM 783 O O . ASP A 1 97 ? 17.325 -7.618 -7.077 1.00 85.50 97 ASP A O 1
ATOM 787 N N . GLY A 1 98 ? 16.854 -5.472 -6.681 1.00 86.38 98 GLY A N 1
ATOM 788 C CA . GLY A 1 98 ? 16.389 -5.198 -8.034 1.00 86.38 98 GLY A CA 1
ATOM 789 C C . GLY A 1 98 ? 15.083 -5.882 -8.448 1.00 86.38 98 GLY A C 1
ATOM 790 O O . GLY A 1 98 ? 14.654 -5.704 -9.591 1.00 86.38 98 GLY A O 1
ATOM 791 N N . THR A 1 99 ? 14.429 -6.645 -7.567 1.00 89.50 99 THR A N 1
ATOM 792 C CA . THR A 1 99 ? 13.216 -7.396 -7.902 1.00 89.50 99 THR A CA 1
ATOM 793 C C . THR A 1 99 ? 11.961 -6.648 -7.445 1.00 89.50 99 THR A C 1
ATOM 795 O O . THR A 1 99 ? 11.671 -6.631 -6.251 1.00 89.50 99 THR A O 1
ATOM 798 N N . PRO A 1 100 ? 11.150 -6.084 -8.367 1.00 91.69 100 PRO A N 1
ATOM 799 C CA . PRO A 1 100 ? 9.894 -5.444 -7.991 1.00 91.69 100 PRO A CA 1
ATOM 800 C C . PRO A 1 100 ? 8.893 -6.462 -7.447 1.00 91.69 100 PRO A C 1
ATOM 802 O O . PRO A 1 100 ? 8.791 -7.589 -7.958 1.00 91.69 100 PRO A O 1
ATOM 805 N N . MET A 1 101 ? 8.094 -6.028 -6.480 1.00 91.31 101 MET A N 1
ATOM 806 C CA . MET A 1 101 ? 6.863 -6.703 -6.085 1.00 91.31 101 MET A CA 1
ATOM 807 C C . MET A 1 101 ? 5.791 -6.508 -7.164 1.00 91.31 101 MET A C 1
ATOM 809 O O . MET A 1 101 ? 5.837 -5.546 -7.932 1.00 91.31 101 MET A O 1
ATOM 813 N N . LEU A 1 102 ? 4.803 -7.407 -7.235 1.00 94.69 102 LEU A N 1
ATOM 814 C CA . LEU A 1 102 ? 3.657 -7.241 -8.142 1.00 94.69 102 LEU A CA 1
ATOM 815 C C . LEU A 1 102 ? 3.005 -5.857 -7.977 1.00 94.69 102 LEU A C 1
ATOM 817 O O . LEU A 1 102 ? 2.692 -5.205 -8.969 1.00 94.69 102 LEU A O 1
ATOM 821 N N . TYR A 1 103 ? 2.851 -5.395 -6.736 1.00 96.44 103 TYR A N 1
ATOM 822 C CA . TYR A 1 103 ? 2.299 -4.081 -6.408 1.00 96.44 103 TYR A CA 1
ATOM 823 C C . TYR A 1 103 ? 3.002 -2.928 -7.143 1.00 96.44 103 TYR A C 1
ATOM 825 O O . TYR A 1 103 ? 2.337 -2.057 -7.703 1.00 96.44 103 TYR A O 1
ATOM 833 N N . ASP A 1 104 ? 4.337 -2.962 -7.225 1.00 96.00 104 ASP A N 1
ATOM 834 C CA . ASP A 1 104 ? 5.160 -1.910 -7.843 1.00 96.00 104 ASP A CA 1
ATOM 835 C C . ASP A 1 104 ? 4.814 -1.697 -9.321 1.00 96.00 104 ASP A C 1
ATOM 837 O O . ASP A 1 104 ? 4.994 -0.608 -9.866 1.00 96.00 104 ASP A O 1
ATOM 841 N N . THR A 1 105 ? 4.282 -2.731 -9.978 1.00 95.31 105 THR A N 1
ATOM 842 C CA . THR A 1 105 ? 3.891 -2.680 -11.392 1.00 95.31 105 THR A CA 1
ATOM 843 C C . THR A 1 105 ? 2.703 -1.765 -11.652 1.00 95.31 105 THR A C 1
ATOM 845 O O . THR A 1 105 ? 2.553 -1.264 -12.765 1.00 95.31 105 THR A O 1
ATOM 848 N N . PHE A 1 106 ? 1.896 -1.506 -10.623 1.00 97.25 106 PHE A N 1
ATOM 849 C CA . PHE A 1 106 ? 0.770 -0.587 -10.685 1.00 97.25 106 PHE A CA 1
ATOM 850 C C . PHE A 1 106 ? 1.178 0.851 -10.357 1.00 97.25 106 PHE A C 1
ATOM 852 O O . PHE A 1 106 ? 0.406 1.771 -10.622 1.00 97.25 106 PHE A O 1
ATOM 859 N N . LEU A 1 107 ? 2.373 1.090 -9.810 1.00 97.94 107 LEU A N 1
ATOM 860 C CA . LEU A 1 107 ? 2.809 2.432 -9.435 1.00 97.94 107 LEU A CA 1
ATOM 861 C C . LEU A 1 107 ? 3.253 3.232 -10.665 1.00 97.94 107 LEU A C 1
ATOM 863 O O . LEU A 1 107 ? 4.270 2.946 -11.305 1.00 97.94 107 LEU A O 1
ATOM 867 N N . THR A 1 108 ? 2.471 4.265 -10.980 1.00 97.75 108 THR A N 1
ATOM 868 C CA . THR A 1 108 ? 2.625 5.080 -12.189 1.00 97.75 108 THR A CA 1
ATOM 869 C C . THR A 1 108 ? 2.591 6.567 -11.850 1.00 97.75 108 THR A C 1
ATOM 871 O O . THR A 1 108 ? 1.808 7.016 -11.015 1.00 97.75 108 THR A O 1
ATOM 874 N N . LEU A 1 109 ? 3.455 7.355 -12.487 1.00 98.12 109 LEU A N 1
ATOM 875 C CA . LEU A 1 109 ? 3.454 8.815 -12.398 1.00 98.12 109 LEU A CA 1
ATOM 876 C C . LEU A 1 109 ? 2.324 9.423 -13.238 1.00 98.12 109 LEU A C 1
ATOM 878 O O . LEU A 1 109 ? 1.792 8.797 -14.152 1.00 98.12 109 LEU A O 1
ATOM 882 N N . GLY A 1 110 ? 1.989 10.691 -12.989 1.00 96.25 110 GLY A N 1
ATOM 883 C CA . GLY A 1 110 ? 0.941 11.393 -13.744 1.00 96.25 110 GLY A CA 1
ATOM 884 C C . GLY A 1 110 ? 1.209 11.529 -15.252 1.00 96.25 110 GLY A C 1
ATOM 885 O O . GLY A 1 110 ? 0.282 11.785 -16.014 1.00 96.25 110 GLY A O 1
ATOM 886 N N . ASP A 1 111 ? 2.455 11.341 -15.692 1.00 95.50 111 ASP A N 1
ATOM 887 C CA . ASP A 1 111 ? 2.851 11.322 -17.105 1.00 95.50 111 ASP A CA 1
ATOM 888 C C . ASP A 1 111 ? 2.875 9.912 -17.729 1.00 95.50 111 ASP A C 1
ATOM 890 O O . ASP A 1 111 ? 3.257 9.757 -18.889 1.00 95.50 111 ASP A O 1
ATOM 894 N N . GLY A 1 112 ? 2.459 8.887 -16.978 1.00 95.75 112 GLY A N 1
ATOM 895 C CA . GLY A 1 112 ? 2.379 7.499 -17.431 1.00 95.75 112 GLY A CA 1
ATOM 896 C C . GLY A 1 112 ? 3.661 6.683 -17.250 1.00 95.75 112 GLY A C 1
ATOM 897 O O . GLY A 1 112 ? 3.665 5.498 -17.579 1.00 95.75 112 GLY A O 1
ATOM 898 N N . ARG A 1 113 ? 4.753 7.262 -16.733 1.00 97.19 113 ARG A N 1
ATOM 899 C CA . ARG A 1 113 ? 5.973 6.492 -16.445 1.00 97.19 113 ARG A CA 1
ATOM 900 C C . ARG A 1 113 ? 5.789 5.603 -15.216 1.00 97.19 113 ARG A C 1
ATOM 902 O O . ARG A 1 113 ? 5.333 6.066 -14.175 1.00 97.19 113 ARG A O 1
ATOM 909 N N . THR A 1 114 ? 6.217 4.349 -15.320 1.00 96.31 114 THR A N 1
ATOM 910 C CA . THR A 1 114 ? 6.292 3.410 -14.191 1.00 96.31 114 THR A CA 1
ATOM 911 C C . THR A 1 114 ? 7.595 3.583 -13.412 1.00 96.31 114 THR A C 1
ATOM 913 O O . THR A 1 114 ? 8.586 4.050 -13.980 1.00 96.31 114 THR A O 1
ATOM 916 N N . LEU A 1 115 ? 7.665 3.096 -12.171 1.00 95.50 115 LEU A N 1
ATOM 917 C CA . LEU A 1 115 ? 8.913 3.112 -11.388 1.00 95.50 115 LEU A CA 1
ATOM 918 C C . LEU A 1 115 ? 10.074 2.364 -12.074 1.00 95.50 115 LEU A C 1
ATOM 920 O O . LEU A 1 115 ? 11.221 2.795 -12.015 1.00 95.50 115 LEU A O 1
ATOM 924 N N . MET A 1 116 ? 9.777 1.305 -12.829 1.00 93.94 116 MET A N 1
ATOM 925 C CA . MET A 1 116 ? 10.770 0.500 -13.555 1.00 93.94 116 MET A CA 1
ATOM 926 C C . MET A 1 116 ? 11.430 1.244 -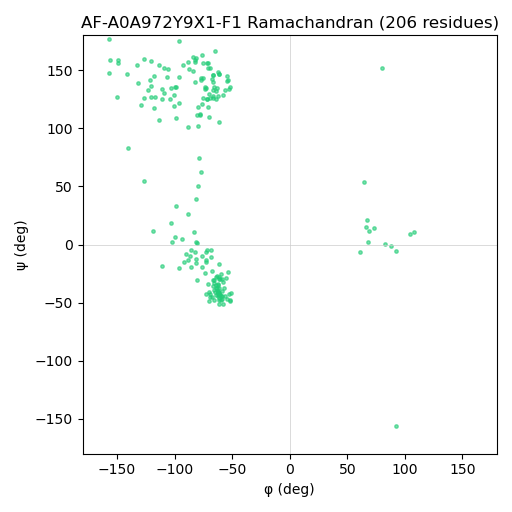14.731 1.00 93.94 116 MET A C 1
ATOM 928 O O . MET A 1 116 ? 12.328 0.706 -15.372 1.00 93.94 116 MET A O 1
ATOM 932 N N . ALA A 1 117 ? 10.987 2.468 -15.041 1.00 95.81 117 ALA A N 1
ATOM 933 C CA . ALA A 1 117 ? 11.610 3.313 -16.059 1.00 95.81 117 ALA A CA 1
ATOM 934 C C . ALA A 1 117 ? 12.849 4.067 -15.539 1.00 95.81 117 ALA A C 1
ATOM 936 O O . ALA A 1 117 ? 13.578 4.661 -16.335 1.00 95.81 117 ALA A O 1
ATOM 937 N N . PHE A 1 118 ? 13.069 4.086 -14.223 1.00 95.69 118 PHE A N 1
ATOM 938 C CA . PHE A 1 118 ? 14.205 4.753 -13.595 1.00 95.69 118 PHE A CA 1
ATOM 939 C C . PHE A 1 118 ? 15.377 3.784 -13.410 1.00 95.69 118 PHE A C 1
ATOM 941 O O . PHE A 1 118 ? 15.195 2.571 -13.309 1.00 95.69 118 PHE A O 1
ATOM 948 N N . ALA A 1 119 ? 16.595 4.328 -13.350 1.00 95.50 119 ALA A N 1
ATOM 949 C CA . ALA A 1 119 ? 17.744 3.549 -12.907 1.00 95.50 119 ALA A CA 1
ATOM 950 C C . ALA A 1 119 ? 17.522 3.071 -11.463 1.00 95.50 119 ALA A C 1
ATOM 952 O O . ALA A 1 119 ? 16.903 3.770 -10.657 1.00 95.50 119 ALA A O 1
ATOM 953 N N . ASN A 1 120 ? 18.030 1.886 -11.145 1.00 92.12 120 ASN A N 1
ATOM 954 C CA . ASN A 1 120 ? 17.864 1.266 -9.841 1.00 92.12 120 ASN A CA 1
ATOM 955 C C . ASN A 1 120 ? 19.232 0.813 -9.301 1.00 92.12 120 ASN A C 1
ATOM 957 O O . ASN A 1 120 ? 19.873 0.001 -9.973 1.00 92.12 120 ASN A O 1
ATOM 961 N N . PRO A 1 121 ? 19.685 1.311 -8.137 1.00 92.56 121 PRO A N 1
ATOM 962 C CA . PRO A 1 121 ? 19.098 2.398 -7.340 1.00 92.56 121 PRO A CA 1
ATOM 963 C C . PRO A 1 121 ? 19.374 3.786 -7.967 1.00 92.56 121 PRO A C 1
ATOM 965 O O . PRO A 1 121 ? 20.323 3.945 -8.738 1.00 92.56 121 PRO A O 1
ATOM 968 N N . SER A 1 122 ? 18.555 4.809 -7.678 1.00 94.44 122 SER A N 1
ATOM 969 C CA . SER A 1 122 ? 18.814 6.186 -8.154 1.00 94.44 122 SER A CA 1
ATOM 970 C C . SER A 1 122 ? 18.163 7.292 -7.314 1.00 94.44 122 SER A C 1
ATOM 972 O O . SER A 1 122 ? 17.187 7.080 -6.593 1.00 94.44 122 SER A O 1
ATOM 974 N N . LEU A 1 123 ? 18.704 8.511 -7.432 1.00 94.75 123 LEU A N 1
ATOM 975 C CA . LEU A 1 123 ? 18.114 9.713 -6.836 1.00 94.75 123 LEU A CA 1
ATOM 976 C C . LEU A 1 123 ? 16.827 10.120 -7.573 1.00 94.75 123 LEU A C 1
ATOM 978 O O . LEU A 1 123 ? 15.872 10.599 -6.966 1.00 94.75 123 LEU A O 1
ATOM 982 N N . GLU A 1 124 ? 16.774 9.892 -8.884 1.00 96.81 124 GLU A N 1
ATOM 983 C CA . GLU A 1 124 ? 15.587 10.102 -9.706 1.00 96.81 124 GLU A CA 1
ATOM 984 C C . GLU A 1 124 ? 14.422 9.217 -9.252 1.00 96.81 124 GLU A C 1
ATOM 986 O O . GLU A 1 124 ? 13.282 9.687 -9.229 1.00 96.81 124 GLU A O 1
ATOM 991 N N . LEU A 1 125 ? 14.699 7.976 -8.835 1.00 96.56 125 LEU A N 1
ATOM 992 C CA . LEU A 1 125 ? 13.696 7.104 -8.231 1.00 96.56 125 LEU A CA 1
ATOM 993 C C . LEU A 1 125 ? 13.194 7.672 -6.895 1.00 96.56 125 LEU A C 1
ATOM 995 O O . LEU A 1 125 ? 11.985 7.696 -6.679 1.00 96.56 125 LEU A O 1
ATOM 999 N N . THR A 1 126 ? 14.066 8.227 -6.046 1.00 95.81 126 THR A N 1
ATOM 1000 C CA . THR A 1 126 ? 13.639 8.93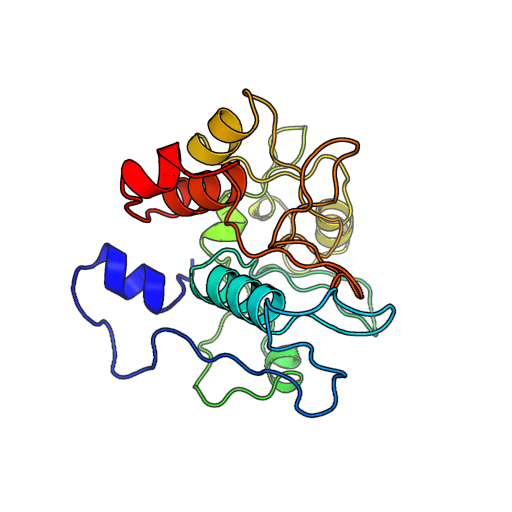8 -4.822 1.00 95.81 126 THR A CA 1
ATOM 1001 C C . THR A 1 126 ? 12.676 10.079 -5.139 1.00 95.81 126 THR A C 1
ATOM 1003 O O . THR A 1 126 ? 11.634 10.218 -4.497 1.00 95.81 126 THR A O 1
ATOM 1006 N N . TYR A 1 127 ? 12.976 10.880 -6.165 1.00 96.69 127 TYR A N 1
ATOM 1007 C CA . TYR A 1 127 ? 12.072 11.945 -6.599 1.00 96.69 127 TYR A CA 1
ATOM 1008 C C . TYR A 1 127 ? 10.751 11.412 -7.158 1.00 96.69 127 TYR A C 1
ATOM 1010 O O . TYR A 1 127 ? 9.723 12.061 -6.973 1.00 96.69 127 TYR A O 1
ATOM 1018 N N . ALA A 1 128 ? 10.752 10.250 -7.815 1.00 97.62 128 ALA A N 1
ATOM 1019 C CA . AL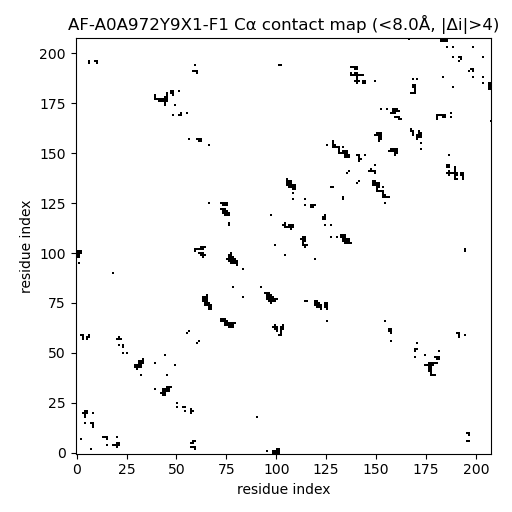A A 1 128 ? 9.531 9.597 -8.274 1.00 97.62 128 ALA A CA 1
ATOM 1020 C C . ALA A 1 128 ? 8.666 9.106 -7.099 1.00 97.62 128 ALA A C 1
ATOM 1022 O O . ALA A 1 128 ? 7.468 9.378 -7.092 1.00 97.62 128 ALA A O 1
ATOM 1023 N N . LEU A 1 129 ? 9.260 8.469 -6.082 1.00 96.94 129 LEU A N 1
ATOM 1024 C CA . LEU A 1 129 ? 8.557 8.004 -4.874 1.00 96.94 129 LEU A CA 1
ATOM 1025 C C . LEU A 1 129 ? 8.003 9.155 -4.023 1.00 96.94 129 LEU A C 1
ATOM 1027 O O . LEU A 1 129 ? 6.970 9.010 -3.373 1.00 96.94 129 LEU A O 1
ATOM 1031 N N . ALA A 1 130 ? 8.670 10.310 -4.033 1.00 96.44 130 ALA A N 1
ATOM 1032 C CA . ALA A 1 130 ? 8.191 11.527 -3.380 1.00 96.44 130 ALA A CA 1
ATOM 1033 C C . ALA A 1 130 ? 7.167 12.314 -4.223 1.00 96.44 130 ALA A C 1
ATOM 1035 O O . ALA A 1 130 ? 6.628 13.322 -3.759 1.00 96.44 130 ALA A O 1
ATOM 1036 N N . ASN A 1 131 ? 6.922 11.916 -5.474 1.00 97.00 131 ASN A N 1
ATOM 1037 C CA . ASN A 1 131 ? 6.119 12.703 -6.396 1.00 97.00 131 ASN A CA 1
ATOM 1038 C C . ASN A 1 131 ? 4.620 12.598 -6.054 1.00 97.00 131 ASN A C 1
ATOM 1040 O O . ASN A 1 131 ? 4.074 11.498 -6.065 1.00 97.00 131 ASN A O 1
ATOM 1044 N N . PRO A 1 132 ? 3.903 13.719 -5.859 1.00 95.38 132 PRO A N 1
ATOM 1045 C CA . PRO A 1 132 ? 2.481 13.695 -5.508 1.00 95.38 132 PRO A CA 1
ATOM 1046 C C . PRO A 1 132 ? 1.564 13.185 -6.633 1.00 95.38 132 PRO A C 1
ATOM 1048 O O . PRO A 1 132 ? 0.377 12.978 -6.407 1.00 95.38 132 PRO A O 1
ATOM 1051 N N . THR A 1 133 ? 2.080 13.025 -7.855 1.00 96.75 133 THR A N 1
ATOM 1052 C CA . THR A 1 133 ? 1.337 12.436 -8.982 1.00 96.75 133 THR A CA 1
ATOM 1053 C C . THR A 1 133 ? 1.496 10.920 -9.081 1.00 96.75 133 THR A C 1
ATOM 1055 O O . THR A 1 133 ? 0.820 10.303 -9.908 1.00 96.75 133 THR A O 1
ATOM 1058 N N . LEU A 1 134 ? 2.384 10.321 -8.277 1.00 98.19 134 LEU A N 1
ATOM 1059 C CA . LEU A 1 134 ? 2.502 8.872 -8.187 1.00 98.19 134 LEU A CA 1
ATOM 1060 C C . LEU A 1 134 ? 1.195 8.300 -7.629 1.00 98.19 134 LEU A C 1
ATOM 1062 O O . LEU A 1 134 ? 0.645 8.795 -6.643 1.00 98.19 134 LEU A O 1
ATOM 1066 N N . HIS A 1 135 ? 0.683 7.271 -8.288 1.00 98.00 135 HIS A N 1
ATOM 1067 C CA . HIS A 1 135 ? -0.582 6.644 -7.938 1.00 98.00 135 HIS A CA 1
ATOM 1068 C C . HIS A 1 135 ? -0.565 5.156 -8.278 1.00 98.00 135 HIS A C 1
ATOM 1070 O O . HIS A 1 135 ? 0.201 4.706 -9.132 1.00 98.00 135 HIS A O 1
ATOM 1076 N N . PHE A 1 136 ? -1.454 4.406 -7.634 1.00 98.12 136 PHE A N 1
ATOM 1077 C CA . PHE A 1 136 ? -1.758 3.028 -7.988 1.00 98.12 136 PHE A CA 1
ATOM 1078 C C . PHE A 1 136 ? -2.719 3.009 -9.188 1.00 98.12 136 PHE A C 1
ATOM 1080 O O . PHE A 1 136 ? -3.835 3.534 -9.125 1.00 98.12 136 PHE A O 1
ATOM 1087 N N . ALA A 1 137 ? -2.276 2.428 -10.301 1.00 96.75 137 ALA A N 1
ATOM 1088 C CA . ALA A 1 137 ? -2.940 2.452 -11.605 1.00 96.75 137 ALA A CA 1
ATOM 1089 C C . ALA A 1 137 ? -3.752 1.177 -11.909 1.00 96.75 137 ALA A C 1
ATOM 1091 O O . ALA A 1 137 ? -3.859 0.759 -13.061 1.00 96.75 137 ALA A O 1
ATOM 1092 N N . GLY A 1 138 ? -4.336 0.561 -10.881 1.00 97.62 138 GLY A N 1
ATOM 1093 C CA . GLY A 1 138 ? -5.262 -0.559 -11.033 1.00 97.62 138 GLY A CA 1
ATOM 1094 C C . GLY A 1 138 ? -6.646 -0.126 -11.530 1.00 97.62 138 GLY A C 1
ATOM 1095 O O . GLY A 1 138 ? -7.148 0.950 -11.185 1.00 97.62 138 GLY A O 1
ATOM 1096 N N . GLU A 1 139 ? -7.276 -0.937 -12.382 1.00 97.31 139 GLU A N 1
ATOM 1097 C CA . GLU A 1 139 ? -8.571 -0.598 -12.969 1.00 97.31 139 GLU A CA 1
ATOM 1098 C C . GLU A 1 139 ? -9.706 -0.715 -11.948 1.00 97.31 139 GLU A C 1
ATOM 1100 O O . GLU A 1 139 ? -10.577 0.163 -11.897 1.00 97.31 139 GLU A O 1
ATOM 1105 N N . HIS A 1 140 ? -9.698 -1.767 -11.131 1.00 97.12 140 HIS A N 1
ATOM 1106 C CA . HIS A 1 140 ? -10.699 -1.993 -10.096 1.00 97.12 140 HIS A CA 1
ATOM 1107 C C . HIS A 1 140 ? -10.616 -0.912 -9.014 1.00 97.12 140 HIS A C 1
ATOM 1109 O O . HIS A 1 140 ? -11.628 -0.274 -8.709 1.00 97.12 140 HIS A O 1
ATOM 1115 N N . ALA A 1 141 ? -9.414 -0.615 -8.521 1.00 96.19 141 ALA A N 1
ATOM 1116 C CA . ALA A 1 141 ? -9.157 0.452 -7.560 1.00 96.19 141 ALA A CA 1
ATOM 1117 C C . ALA A 1 141 ? -9.588 1.827 -8.098 1.00 96.19 141 ALA A C 1
ATOM 1119 O O . ALA A 1 141 ? -10.276 2.589 -7.414 1.00 96.19 141 ALA A O 1
ATOM 1120 N N . ARG A 1 142 ? -9.267 2.135 -9.363 1.00 95.75 142 ARG A N 1
ATOM 1121 C CA . ARG A 1 142 ? -9.692 3.380 -10.021 1.00 95.75 142 ARG A CA 1
ATOM 1122 C C . ARG A 1 142 ? -11.211 3.484 -10.125 1.00 95.75 142 ARG A C 1
ATOM 1124 O O . ARG A 1 142 ? -11.764 4.554 -9.877 1.00 95.75 142 ARG A O 1
ATOM 1131 N N . ARG A 1 143 ? -11.909 2.400 -10.482 1.00 95.25 143 ARG A N 1
ATOM 1132 C CA . ARG A 1 143 ? -13.384 2.368 -10.517 1.00 95.25 143 ARG A CA 1
ATOM 1133 C C . ARG A 1 143 ? -13.974 2.594 -9.123 1.00 95.25 143 ARG A C 1
ATOM 1135 O O . ARG A 1 143 ? -14.877 3.417 -8.989 1.00 95.25 143 ARG A O 1
ATOM 1142 N N . ALA A 1 144 ? -13.423 1.942 -8.099 1.00 92.75 144 ALA A N 1
ATOM 1143 C CA . ALA A 1 1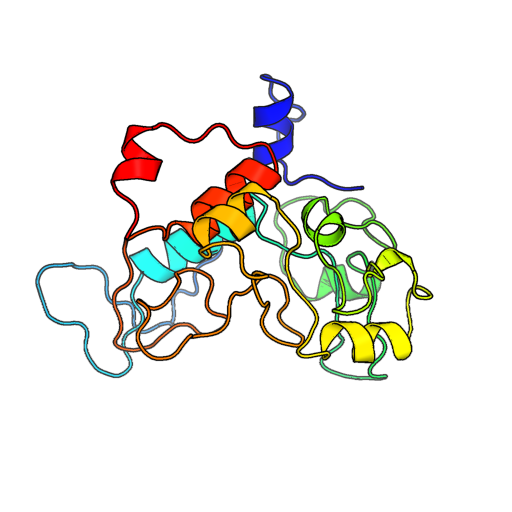44 ? -13.818 2.138 -6.703 1.00 92.75 144 ALA A CA 1
ATOM 1144 C C . ALA A 1 144 ? -13.550 3.570 -6.205 1.00 92.75 144 ALA A C 1
AT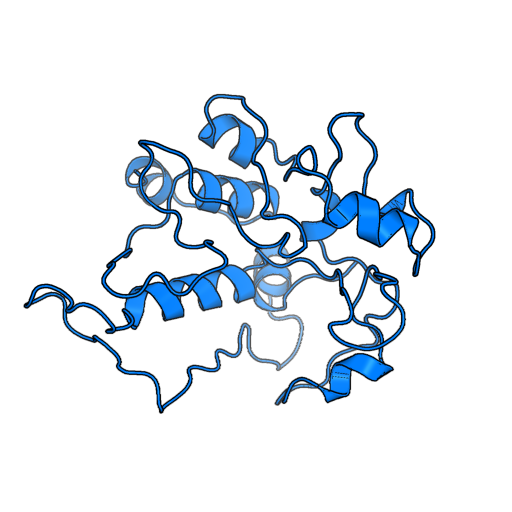OM 1146 O O . ALA A 1 144 ? -14.269 4.090 -5.354 1.00 92.75 144 ALA A O 1
ATOM 1147 N N . ASN A 1 145 ? -12.564 4.254 -6.785 1.00 93.12 145 ASN A N 1
ATOM 1148 C CA . ASN A 1 145 ? -12.282 5.665 -6.541 1.00 93.12 145 ASN A CA 1
ATOM 1149 C C . ASN A 1 145 ? -13.057 6.623 -7.472 1.00 93.12 145 ASN A C 1
ATOM 1151 O O . ASN A 1 145 ? -12.591 7.719 -7.779 1.00 93.12 145 ASN A O 1
ATOM 1155 N N . GLY A 1 146 ? -14.221 6.216 -7.988 1.00 92.31 146 GLY A N 1
ATOM 1156 C CA . GLY A 1 146 ? -15.065 7.070 -8.833 1.00 92.31 146 GLY A CA 1
ATOM 1157 C C . GLY A 1 146 ? -14.459 7.409 -10.200 1.00 92.31 146 GLY A C 1
ATOM 1158 O O . GLY A 1 146 ? -14.838 8.403 -10.814 1.00 92.31 146 GLY A O 1
ATOM 1159 N N . GLY A 1 147 ? -13.507 6.606 -10.680 1.00 93.69 147 GLY A N 1
ATOM 1160 C CA . GLY A 1 147 ? -12.796 6.808 -11.943 1.00 93.69 147 GLY A CA 1
ATOM 1161 C C . GLY A 1 147 ? -11.495 7.607 -11.824 1.00 93.69 147 GLY A C 1
ATOM 1162 O O . GLY A 1 147 ? -10.773 7.704 -12.822 1.00 93.69 147 GLY A O 1
ATOM 1163 N N . TYR A 1 148 ? -11.174 8.138 -10.640 1.00 91.75 148 TYR A N 1
ATOM 1164 C CA . TYR A 1 148 ? -9.966 8.927 -10.386 1.00 91.75 148 TYR A CA 1
ATOM 1165 C C . TYR A 1 148 ? -8.760 8.051 -9.998 1.00 91.75 148 TYR A C 1
ATOM 1167 O O . TYR A 1 148 ? -8.943 7.002 -9.376 1.00 91.75 148 TYR A O 1
ATOM 1175 N N . PRO A 1 149 ? -7.518 8.479 -10.305 1.00 91.31 149 PRO A N 1
ATOM 1176 C CA . PRO A 1 149 ? -6.305 7.804 -9.838 1.00 91.31 149 PRO A CA 1
ATOM 1177 C C . PRO A 1 149 ? -6.280 7.619 -8.315 1.00 91.31 149 PRO A C 1
ATOM 1179 O O . PRO A 1 149 ? -6.693 8.515 -7.576 1.00 91.31 149 PRO A O 1
ATOM 1182 N N . VAL A 1 150 ? -5.784 6.474 -7.841 1.00 95.50 150 VAL A N 1
ATOM 1183 C CA . VAL A 1 150 ? -5.633 6.195 -6.405 1.00 95.50 150 VAL A CA 1
ATOM 1184 C C . VAL A 1 150 ? -4.272 6.703 -5.946 1.00 95.50 150 VAL A C 1
ATOM 1186 O O . VAL A 1 150 ? -3.254 6.070 -6.207 1.00 95.50 150 VAL A O 1
ATOM 1189 N N . ALA A 1 151 ? -4.242 7.873 -5.306 1.00 95.44 151 ALA A N 1
ATOM 1190 C CA . ALA A 1 151 ? -2.991 8.440 -4.807 1.00 95.44 151 ALA A CA 1
ATOM 1191 C C . ALA A 1 151 ? -2.354 7.534 -3.744 1.00 95.44 151 ALA A C 1
ATOM 1193 O O . ALA A 1 151 ? -3.062 6.892 -2.967 1.00 95.44 151 ALA A O 1
ATOM 1194 N N . VAL A 1 152 ? -1.025 7.551 -3.689 1.00 96.62 152 VAL A N 1
ATOM 1195 C CA . VAL A 1 152 ? -0.242 6.894 -2.640 1.00 96.62 152 VAL A CA 1
ATOM 1196 C C . VAL A 1 152 ? 0.481 7.935 -1.791 1.00 96.62 152 VAL A C 1
ATOM 1198 O O . VAL A 1 152 ? 0.745 9.051 -2.246 1.00 96.62 152 VAL A O 1
ATOM 1201 N N . THR A 1 153 ? 0.785 7.599 -0.542 1.00 95.50 153 THR A N 1
ATOM 1202 C CA . THR A 1 153 ? 1.510 8.500 0.356 1.00 95.50 153 THR A CA 1
ATOM 1203 C C . THR A 1 153 ? 2.958 8.655 -0.130 1.00 95.50 153 THR A C 1
ATOM 1205 O O . THR A 1 153 ? 3.649 7.646 -0.295 1.00 95.50 153 THR A O 1
ATOM 1208 N N . PRO A 1 154 ? 3.461 9.888 -0.346 1.00 94.31 154 PRO A N 1
ATOM 1209 C CA . PRO A 1 154 ? 4.838 10.112 -0.783 1.00 94.31 154 PRO A CA 1
ATOM 1210 C C . PRO A 1 154 ? 5.852 9.413 0.125 1.00 94.31 154 PRO A C 1
ATOM 1212 O O . PRO A 1 154 ? 5.746 9.502 1.347 1.00 94.31 154 PRO A O 1
ATOM 1215 N N . LEU A 1 155 ? 6.823 8.722 -0.478 1.00 91.88 155 LEU A N 1
ATOM 1216 C CA . LEU A 1 155 ? 7.843 7.892 0.191 1.00 91.88 155 LEU A CA 1
ATOM 1217 C C . LEU A 1 155 ? 7.309 6.701 1.009 1.00 91.88 155 LEU A C 1
ATOM 1219 O O . LEU A 1 155 ? 8.099 5.876 1.452 1.00 91.88 155 LEU A O 1
ATOM 1223 N N . SER A 1 156 ? 5.993 6.576 1.175 1.00 93.00 156 SER A N 1
ATOM 1224 C CA . SER A 1 156 ? 5.317 5.508 1.910 1.00 93.00 156 SER A CA 1
ATOM 1225 C C . SER A 1 156 ? 4.268 4.870 1.001 1.00 93.00 156 SER A C 1
ATOM 1227 O O . SER A 1 156 ? 3.075 4.838 1.288 1.00 93.00 156 SER A O 1
ATOM 1229 N N . VAL A 1 157 ? 4.735 4.434 -0.169 1.00 95.44 157 VAL A N 1
ATOM 1230 C CA . VAL A 1 157 ? 3.902 4.208 -1.359 1.00 95.44 157 VAL A CA 1
ATOM 1231 C C . VAL A 1 157 ? 2.989 2.980 -1.280 1.00 95.44 157 VAL A C 1
ATOM 1233 O O . VAL A 1 157 ? 2.143 2.815 -2.148 1.00 95.44 157 VAL A O 1
ATOM 1236 N N . SER A 1 158 ? 3.111 2.156 -0.235 1.00 95.19 158 SER A N 1
ATOM 1237 C CA . SER A 1 158 ? 2.142 1.102 0.112 1.00 95.19 158 SER A CA 1
ATOM 1238 C C . SER A 1 158 ? 0.863 1.650 0.766 1.00 95.19 158 SER A C 1
ATOM 1240 O O . SER A 1 158 ? -0.094 0.906 0.966 1.00 95.19 158 SER A O 1
ATOM 1242 N N . HIS A 1 159 ? 0.848 2.935 1.130 1.00 95.12 159 HIS A N 1
ATOM 1243 C CA . HIS A 1 159 ? -0.223 3.569 1.891 1.00 95.12 159 HIS A CA 1
ATOM 1244 C C . HIS A 1 159 ? -1.044 4.535 1.044 1.00 95.12 159 HIS A C 1
ATOM 1246 O O . HIS A 1 159 ? -0.544 5.166 0.114 1.00 95.12 159 HIS A O 1
ATOM 1252 N N . ILE A 1 160 ? -2.304 4.701 1.431 1.00 93.38 160 ILE A N 1
ATOM 1253 C CA . ILE A 1 160 ? -3.254 5.646 0.855 1.00 93.38 160 ILE A CA 1
ATOM 1254 C C . ILE A 1 160 ? -3.320 6.868 1.782 1.00 93.38 160 ILE A C 1
ATOM 1256 O O . ILE A 1 160 ? -3.531 6.699 2.984 1.00 93.38 160 ILE A O 1
ATOM 1260 N N . PRO A 1 161 ? -3.168 8.102 1.271 1.00 91.50 161 PRO A N 1
ATOM 1261 C CA . PRO A 1 161 ? -3.251 9.296 2.100 1.00 91.50 161 PRO A CA 1
ATOM 1262 C C . PRO A 1 161 ? -4.692 9.565 2.559 1.00 91.50 161 PRO A C 1
ATOM 1264 O O . PRO A 1 161 ? -5.665 9.186 1.903 1.00 91.50 161 PRO A O 1
ATOM 1267 N N . GLN A 1 162 ? -4.842 10.296 3.666 1.00 87.38 162 GLN A N 1
ATOM 1268 C CA . GLN A 1 162 ? -6.155 10.748 4.122 1.00 87.38 162 GLN A CA 1
ATOM 1269 C C . GLN A 1 162 ? -6.745 11.751 3.126 1.00 87.38 162 GLN A C 1
ATOM 1271 O O . GLN A 1 162 ? -6.140 12.784 2.832 1.00 87.38 162 GLN A O 1
ATOM 1276 N N . PHE A 1 163 ? -7.977 11.504 2.680 1.00 79.00 163 PHE A N 1
ATOM 1277 C CA . PHE A 1 163 ? -8.724 12.464 1.874 1.00 79.00 163 PHE A CA 1
ATOM 1278 C C . PHE A 1 163 ? -9.724 13.245 2.732 1.00 79.00 163 PHE A C 1
ATOM 1280 O O . PHE A 1 163 ? -10.451 12.649 3.537 1.00 79.00 163 PHE A O 1
ATOM 1287 N N . PRO A 1 164 ? -9.827 14.576 2.562 1.00 75.81 164 PRO A N 1
ATOM 1288 C CA . PRO A 1 164 ? -10.852 15.355 3.239 1.00 75.81 164 PRO A CA 1
ATOM 1289 C C . PRO A 1 164 ? -12.251 14.813 2.926 1.00 75.81 164 PRO A C 1
ATOM 1291 O O . PRO A 1 164 ? -12.592 14.620 1.761 1.00 75.81 164 PRO A O 1
ATOM 1294 N N . ARG A 1 165 ? -13.083 14.637 3.963 1.00 72.12 165 ARG A N 1
ATOM 1295 C CA . ARG A 1 165 ? -14.492 14.193 3.859 1.00 72.12 165 ARG A CA 1
ATOM 1296 C C . ARG A 1 165 ? -14.694 12.756 3.359 1.00 72.12 165 ARG A C 1
ATOM 1298 O O . ARG A 1 165 ? -15.819 12.401 3.015 1.00 72.12 165 ARG A O 1
ATOM 1305 N N . ARG A 1 166 ? -13.645 11.935 3.346 1.00 76.44 166 ARG A N 1
ATOM 1306 C CA . ARG A 1 166 ? -13.747 10.484 3.175 1.00 76.44 166 ARG A CA 1
ATOM 1307 C C . ARG A 1 166 ? -13.493 9.801 4.515 1.00 76.44 166 ARG A C 1
ATOM 1309 O O . ARG A 1 166 ? -12.752 10.339 5.336 1.00 76.44 166 ARG A O 1
ATOM 1316 N N . ALA A 1 167 ? -14.091 8.629 4.721 1.00 77.88 167 ALA A N 1
ATOM 1317 C CA . ALA A 1 167 ? -13.679 7.748 5.805 1.00 77.88 167 ALA A CA 1
ATOM 1318 C C . ALA A 1 167 ? -12.172 7.463 5.702 1.00 77.88 167 ALA A C 1
ATOM 1320 O O . ALA A 1 167 ? -11.640 7.325 4.596 1.00 77.88 167 ALA A O 1
ATOM 1321 N N . SER A 1 168 ? -11.501 7.424 6.849 1.00 80.94 168 SER A N 1
ATOM 1322 C CA . SER A 1 168 ? -10.071 7.152 6.929 1.00 80.94 168 SER A CA 1
ATOM 1323 C C . SER A 1 168 ? -9.773 5.732 6.433 1.00 80.94 168 SER A C 1
ATOM 1325 O O . SER A 1 168 ? -10.397 4.794 6.939 1.00 80.94 168 SER A O 1
ATOM 1327 N N . PRO A 1 169 ? -8.869 5.544 5.451 1.00 86.31 169 PRO A N 1
ATOM 1328 C CA . PRO A 1 169 ? -8.550 4.208 4.968 1.00 86.31 169 PRO A CA 1
ATOM 1329 C C . PRO A 1 169 ? -7.782 3.416 6.032 1.00 86.31 169 PRO A C 1
ATOM 1331 O O . PRO A 1 169 ? -7.048 3.986 6.843 1.00 86.31 169 PRO A O 1
ATOM 1334 N N . ILE A 1 170 ? -7.921 2.088 6.010 1.00 89.94 170 ILE A N 1
ATOM 1335 C CA . ILE A 1 170 ? -7.110 1.202 6.866 1.00 89.94 170 ILE A CA 1
ATOM 1336 C C . ILE A 1 170 ? -5.630 1.310 6.481 1.00 89.94 170 ILE A C 1
ATOM 1338 O O . ILE A 1 170 ? -4.768 1.325 7.351 1.00 89.94 170 ILE A O 1
ATOM 1342 N N . MET A 1 171 ? -5.328 1.500 5.194 1.00 93.12 171 MET A N 1
ATOM 1343 C CA . MET A 1 171 ? -3.961 1.644 4.676 1.00 93.12 171 MET A CA 1
ATOM 1344 C C . MET A 1 171 ? -3.382 3.057 4.836 1.00 93.12 171 MET A C 1
ATOM 1346 O O . MET A 1 171 ? -2.719 3.552 3.929 1.00 93.12 171 MET A O 1
ATOM 1350 N N . LEU A 1 172 ? -3.630 3.742 5.953 1.00 91.62 172 LEU A N 1
ATOM 1351 C CA . LEU A 1 172 ? -2.939 4.997 6.273 1.00 91.62 172 LEU A CA 1
ATOM 1352 C C . LEU A 1 172 ? -1.529 4.718 6.785 1.00 91.62 172 LEU A C 1
ATOM 1354 O O . LEU A 1 172 ? -1.327 3.791 7.550 1.00 91.62 172 LEU A O 1
ATOM 1358 N N . SER A 1 173 ? -0.565 5.570 6.441 1.00 89.31 173 SER A N 1
ATOM 1359 C CA . SER A 1 173 ? 0.824 5.422 6.905 1.00 89.31 173 SER A CA 1
ATOM 1360 C C . SER A 1 173 ? 1.034 5.738 8.392 1.00 89.31 173 SER A C 1
ATOM 1362 O O . SER A 1 173 ? 2.157 5.652 8.878 1.00 89.31 173 SER A O 1
ATOM 1364 N N . ASP A 1 174 ? -0.006 6.197 9.086 1.00 82.81 174 ASP A N 1
ATOM 1365 C CA . ASP A 1 174 ? 0.013 6.483 10.518 1.00 82.81 174 ASP A CA 1
ATOM 1366 C C . ASP A 1 174 ? -0.992 5.583 11.244 1.00 82.81 174 ASP A C 1
ATOM 1368 O O . ASP A 1 174 ? -2.089 5.311 10.748 1.00 82.81 174 ASP A O 1
ATOM 1372 N N . SER A 1 175 ? -0.603 5.193 12.456 1.00 72.12 175 SER A N 1
ATOM 1373 C CA . SER A 1 175 ? -1.349 4.381 13.416 1.00 72.12 175 SER A CA 1
ATOM 1374 C C . SER A 1 175 ? -2.752 4.908 13.736 1.00 72.12 175 SER A C 1
ATOM 1376 O O . SER A 1 175 ? -3.614 4.120 14.113 1.00 72.12 175 SER A O 1
ATOM 1378 N N . GLY A 1 176 ? -3.009 6.212 13.555 1.00 72.94 176 GLY A N 1
ATOM 1379 C CA . GLY A 1 176 ? -4.332 6.800 13.771 1.00 72.94 176 GLY A CA 1
ATOM 1380 C C . GLY A 1 176 ? -4.771 6.713 15.231 1.00 72.94 176 GLY A C 1
ATOM 1381 O O . GLY A 1 176 ? -5.833 6.170 15.521 1.00 72.94 176 GLY A O 1
ATOM 1382 N N . GLN A 1 177 ? -3.934 7.204 16.150 1.00 81.19 177 GLN A N 1
ATOM 1383 C CA . GLN A 1 177 ? -4.236 7.197 17.586 1.00 81.19 177 GLN A CA 1
ATOM 1384 C C . GLN A 1 177 ? -5.605 7.824 17.873 1.00 81.19 177 GLN A C 1
ATOM 1386 O O . GLN A 1 177 ? -5.925 8.891 17.348 1.00 81.19 177 GLN A O 1
ATOM 1391 N N . GLY A 1 178 ? -6.393 7.176 18.730 1.00 81.25 178 GLY A N 1
ATOM 1392 C CA . GLY A 1 178 ? -7.748 7.622 19.055 1.00 81.25 178 GLY A CA 1
ATOM 1393 C C . GLY A 1 178 ? -8.779 7.402 17.940 1.00 81.25 178 GLY A C 1
ATOM 1394 O O . GLY A 1 178 ? -9.865 7.973 18.007 1.00 81.25 178 GLY A O 1
ATOM 1395 N N . GLU A 1 179 ? -8.482 6.591 16.921 1.00 83.94 179 GLU A N 1
ATOM 1396 C CA . GLU A 1 179 ? -9.434 6.240 15.864 1.00 83.94 179 GLU A CA 1
ATOM 1397 C C . GLU A 1 179 ? -9.659 4.726 15.767 1.00 83.94 179 GLU A C 1
ATOM 1399 O O . GLU A 1 179 ? -8.727 3.929 15.859 1.00 83.94 179 GLU A O 1
ATOM 1404 N N . THR A 1 180 ? -10.908 4.326 15.505 1.00 86.88 180 THR A N 1
ATOM 1405 C CA . THR A 1 180 ? -11.273 2.935 15.196 1.00 86.88 180 THR A CA 1
ATOM 1406 C C . THR A 1 180 ? -11.653 2.811 13.720 1.00 86.88 180 THR A C 1
ATOM 1408 O O . THR A 1 180 ? -12.444 3.598 13.191 1.00 86.88 180 THR A O 1
ATOM 1411 N N . ARG A 1 181 ? -11.075 1.827 13.019 1.00 86.19 181 ARG A N 1
ATOM 1412 C CA . ARG A 1 181 ? -11.280 1.610 11.573 1.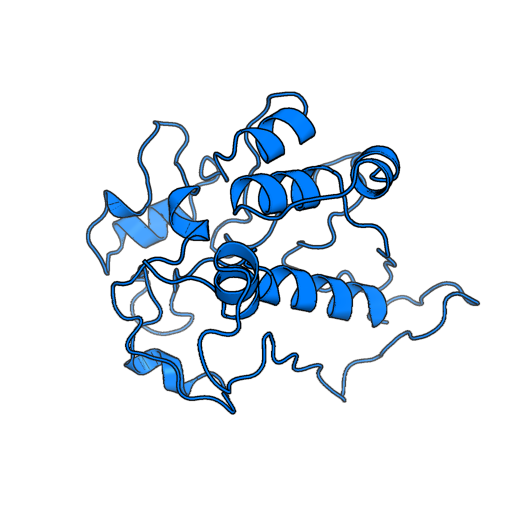00 86.19 181 ARG A CA 1
ATOM 1413 C C . ARG A 1 181 ? -11.379 0.113 11.275 1.00 86.19 181 ARG A C 1
ATOM 1415 O O . ARG A 1 181 ? -10.410 -0.536 10.911 1.00 86.19 181 ARG A O 1
ATOM 1422 N N . HIS A 1 182 ? -12.567 -0.465 11.452 1.00 87.75 182 HIS A N 1
ATOM 1423 C CA . HIS A 1 182 ? -12.776 -1.924 11.325 1.00 87.75 182 HIS A CA 1
ATOM 1424 C C . HIS A 1 182 ? -13.449 -2.335 10.012 1.00 87.75 182 HIS A C 1
ATOM 1426 O O . HIS A 1 182 ? -14.049 -3.407 9.923 1.00 87.75 182 HIS A O 1
ATOM 1432 N N . ARG A 1 183 ? -13.428 -1.464 9.000 1.00 84.19 183 ARG A N 1
ATOM 1433 C CA . ARG A 1 183 ? -14.046 -1.728 7.698 1.00 84.19 183 ARG A CA 1
ATOM 1434 C C . ARG A 1 183 ? -13.034 -1.518 6.589 1.00 84.19 183 ARG A C 1
ATOM 1436 O O . ARG A 1 183 ? -12.461 -0.439 6.484 1.00 84.19 183 ARG A O 1
ATOM 1443 N N . LEU A 1 184 ? -12.875 -2.544 5.758 1.00 88.25 184 LEU A N 1
ATOM 1444 C CA . LEU A 1 184 ? -12.133 -2.449 4.506 1.00 88.25 184 LEU A CA 1
ATOM 1445 C C . LEU A 1 184 ? -12.896 -1.512 3.566 1.00 88.25 184 LEU A C 1
ATOM 1447 O O . LEU A 1 184 ? -14.093 -1.703 3.343 1.00 88.25 184 LEU A O 1
ATOM 1451 N N . ASP A 1 185 ? -12.217 -0.493 3.049 1.00 88.81 185 ASP A N 1
ATOM 1452 C CA . ASP A 1 185 ? -12.811 0.453 2.111 1.00 88.81 185 ASP A CA 1
ATOM 1453 C C . ASP A 1 185 ? -12.810 -0.094 0.674 1.00 88.81 185 ASP A C 1
ATOM 1455 O O . ASP A 1 185 ? -12.034 -0.984 0.312 1.00 88.81 185 ASP A O 1
ATOM 1459 N N . ALA A 1 186 ? -13.694 0.449 -0.166 1.00 92.00 186 ALA A N 1
ATOM 1460 C CA . ALA A 1 186 ? -13.861 -0.036 -1.533 1.00 92.00 186 ALA A CA 1
ATOM 1461 C C . ALA A 1 186 ? -12.590 0.098 -2.394 1.00 92.00 186 ALA A C 1
ATOM 1463 O O . ALA A 1 186 ? -12.404 -0.694 -3.319 1.00 92.00 186 ALA A O 1
ATOM 1464 N N . ILE A 1 187 ? -11.711 1.073 -2.114 1.00 94.00 187 ILE A N 1
ATOM 1465 C CA . ILE A 1 187 ? -10.452 1.213 -2.859 1.00 94.00 187 ILE A CA 1
ATOM 1466 C C . ILE A 1 187 ? -9.519 0.075 -2.512 1.00 94.00 187 ILE A C 1
ATOM 1468 O O . ILE A 1 187 ? -9.005 -0.549 -3.434 1.00 94.00 187 ILE A O 1
ATOM 1472 N N . LEU A 1 188 ? -9.330 -0.212 -1.223 1.00 94.50 188 LEU A N 1
ATOM 1473 C CA . LEU A 1 188 ? -8.497 -1.325 -0.784 1.00 94.50 188 LEU A CA 1
ATOM 1474 C C . LEU A 1 188 ? -8.950 -2.641 -1.431 1.00 94.50 188 LEU A C 1
ATOM 1476 O O . LEU A 1 188 ? -8.135 -3.352 -2.014 1.00 94.50 188 LEU A O 1
ATOM 1480 N N . LEU A 1 189 ? -10.257 -2.923 -1.423 1.00 95.38 189 LEU A N 1
ATOM 1481 C CA . LEU A 1 189 ? -10.802 -4.109 -2.093 1.00 95.38 189 LEU A CA 1
ATOM 1482 C C . LEU A 1 189 ? -10.556 -4.089 -3.607 1.00 95.38 189 LEU A C 1
ATOM 1484 O O . LEU A 1 189 ? -10.197 -5.114 -4.180 1.00 95.38 189 LEU A O 1
ATOM 1488 N N . GLY A 1 190 ? -10.704 -2.932 -4.256 1.00 96.06 190 GLY A N 1
ATOM 1489 C CA . GLY A 1 190 ? -10.381 -2.772 -5.673 1.00 96.06 190 GLY A CA 1
ATOM 1490 C C . GLY A 1 190 ? -8.901 -3.036 -5.969 1.00 96.06 190 GLY A C 1
ATOM 1491 O O . GLY A 1 190 ? -8.590 -3.748 -6.916 1.00 96.06 190 GLY A O 1
ATOM 1492 N N . MET A 1 191 ? -7.989 -2.548 -5.125 1.00 97.31 191 MET A N 1
ATOM 1493 C CA . MET A 1 191 ? -6.554 -2.824 -5.249 1.00 97.31 191 MET A CA 1
ATOM 1494 C C . MET A 1 191 ? -6.263 -4.317 -5.098 1.00 97.31 191 MET A C 1
ATOM 1496 O O . MET A 1 191 ? -5.481 -4.867 -5.866 1.00 97.31 191 MET A O 1
ATOM 1500 N N . MET A 1 192 ? -6.928 -5.000 -4.163 1.00 97.19 192 MET A N 1
ATOM 1501 C CA . MET A 1 192 ? -6.807 -6.452 -4.022 1.00 97.19 192 MET A CA 1
ATOM 1502 C C . MET A 1 192 ? -7.288 -7.192 -5.280 1.00 97.19 192 MET A C 1
ATOM 1504 O O . MET A 1 192 ? -6.618 -8.123 -5.722 1.00 97.19 192 MET A O 1
ATOM 1508 N N . GLN A 1 193 ? -8.396 -6.762 -5.896 1.00 97.44 193 GLN A N 1
ATOM 1509 C CA . GLN A 1 193 ? -8.853 -7.325 -7.175 1.00 97.44 193 GLN A CA 1
ATOM 1510 C C . GLN A 1 193 ? -7.827 -7.116 -8.294 1.00 97.44 193 GLN A C 1
ATOM 1512 O O . GLN A 1 193 ? -7.559 -8.046 -9.048 1.00 97.44 193 GLN A O 1
ATOM 1517 N N . ASP A 1 194 ? -7.223 -5.926 -8.381 1.00 98.00 194 ASP A N 1
ATOM 1518 C CA . ASP A 1 194 ? -6.181 -5.633 -9.373 1.00 98.00 194 ASP A CA 1
ATOM 1519 C C . ASP A 1 194 ? -4.937 -6.522 -9.193 1.00 98.00 194 ASP A C 1
ATOM 1521 O O . ASP A 1 194 ? -4.330 -6.936 -10.178 1.00 98.00 194 ASP A O 1
ATOM 1525 N N . LEU A 1 195 ? -4.589 -6.877 -7.950 1.00 97.44 195 LEU A N 1
ATOM 1526 C CA . LEU A 1 195 ? -3.510 -7.828 -7.643 1.00 97.44 195 LEU A CA 1
ATOM 1527 C C . LEU A 1 195 ? -3.872 -9.292 -7.958 1.00 97.44 195 LEU A C 1
ATOM 1529 O O . LEU A 1 195 ? -2.983 -10.141 -7.996 1.00 97.44 195 LEU A O 1
ATOM 1533 N N . GLY A 1 196 ? -5.152 -9.590 -8.199 1.00 96.69 196 GLY A N 1
ATOM 1534 C CA . GLY A 1 196 ? -5.640 -10.919 -8.569 1.00 96.69 196 GLY A CA 1
ATOM 1535 C C . GLY A 1 196 ? -6.422 -11.658 -7.481 1.00 96.69 196 GLY A C 1
ATOM 1536 O O . GLY A 1 196 ? -6.705 -12.841 -7.652 1.00 96.69 196 GLY A O 1
ATOM 1537 N N . TRP A 1 197 ? -6.797 -10.999 -6.380 1.00 97.00 197 TRP A N 1
ATOM 1538 C CA . TRP A 1 197 ? -7.679 -11.606 -5.382 1.00 97.00 197 TRP A CA 1
ATOM 1539 C C . TRP A 1 197 ? -9.126 -11.695 -5.875 1.00 97.00 197 TRP A C 1
ATOM 1541 O O . TRP A 1 197 ? -9.708 -10.719 -6.357 1.00 97.00 197 TRP A O 1
ATOM 1551 N N . GLU A 1 198 ? -9.755 -12.848 -5.657 1.00 94.56 198 GLU A N 1
ATOM 1552 C CA . GLU A 1 198 ? -11.198 -13.000 -5.820 1.00 94.56 198 GLU A CA 1
ATOM 1553 C C . GLU A 1 198 ? -11.928 -12.460 -4.584 1.00 94.56 198 GLU A C 1
ATOM 1555 O O . GLU A 1 198 ? -11.861 -13.026 -3.493 1.00 94.56 198 GLU A O 1
ATOM 1560 N N . ILE A 1 199 ? -12.646 -11.349 -4.754 1.00 93.19 199 ILE A N 1
ATOM 1561 C CA . ILE A 1 199 ? -13.421 -10.717 -3.681 1.00 93.19 199 ILE A CA 1
ATOM 1562 C C . ILE A 1 199 ? -14.905 -11.023 -3.879 1.00 93.19 199 ILE A C 1
ATOM 1564 O O . ILE A 1 199 ? -15.474 -10.743 -4.934 1.00 93.19 199 ILE A O 1
ATOM 1568 N N . SER A 1 200 ? -15.547 -11.579 -2.847 1.00 90.94 200 SER A N 1
ATOM 1569 C CA . SER A 1 200 ? -16.983 -11.885 -2.890 1.00 90.94 200 SER A CA 1
ATOM 1570 C C . SER A 1 200 ? -17.843 -10.631 -3.088 1.00 90.94 200 SER A C 1
ATOM 1572 O O . SER A 1 200 ? -17.546 -9.563 -2.545 1.00 90.94 200 SER A O 1
ATOM 1574 N N . GLU A 1 201 ? -18.967 -10.774 -3.795 1.00 85.62 201 GLU A N 1
ATOM 1575 C CA . GLU A 1 201 ? -19.913 -9.670 -4.014 1.00 85.62 201 GLU A CA 1
ATOM 1576 C C . GLU A 1 201 ? -20.429 -9.072 -2.700 1.00 85.62 201 GLU A C 1
ATOM 1578 O O . GLU A 1 201 ? -20.559 -7.856 -2.587 1.00 85.62 201 GLU A O 1
ATOM 1583 N N . THR A 1 202 ? -20.661 -9.907 -1.683 1.00 87.31 202 THR A N 1
ATOM 1584 C CA . THR A 1 202 ? -21.089 -9.462 -0.350 1.00 87.31 202 THR A CA 1
ATOM 1585 C C . THR A 1 202 ? -20.080 -8.504 0.281 1.00 87.31 202 THR A C 1
ATOM 1587 O O . THR A 1 202 ? -20.472 -7.519 0.903 1.00 87.31 202 THR A O 1
ATOM 1590 N N . CYS A 1 203 ? -18.780 -8.766 0.111 1.00 84.94 203 CYS A N 1
ATOM 1591 C CA . CYS A 1 203 ? -17.725 -7.898 0.625 1.00 84.94 203 CYS A CA 1
ATOM 1592 C C . CYS A 1 203 ? -17.692 -6.562 -0.131 1.00 84.94 203 CYS A C 1
ATOM 1594 O O . CYS A 1 203 ? -17.682 -5.507 0.498 1.00 84.94 203 CYS A O 1
ATOM 1596 N N . LEU A 1 204 ? -17.786 -6.600 -1.465 1.00 84.06 204 LEU A N 1
ATOM 1597 C CA . LEU A 1 204 ? -17.813 -5.395 -2.304 1.00 84.06 204 LEU A CA 1
ATOM 1598 C C . LEU A 1 204 ? -19.031 -4.505 -2.023 1.00 84.06 204 LEU A C 1
ATOM 1600 O O . LEU A 1 204 ? -18.905 -3.286 -1.986 1.00 84.06 204 LEU A O 1
ATOM 1604 N N . GLN A 1 205 ? -20.208 -5.098 -1.806 1.00 81.25 205 GLN A N 1
ATOM 1605 C CA . GLN A 1 205 ? -21.440 -4.360 -1.503 1.00 81.25 205 GLN A CA 1
ATOM 1606 C C . GLN A 1 205 ? -21.460 -3.781 -0.081 1.00 81.25 205 GLN A C 1
ATOM 1608 O O . GLN A 1 205 ? -22.181 -2.819 0.178 1.00 81.25 205 GLN A O 1
ATOM 1613 N N . GLY A 1 206 ? -20.706 -4.379 0.846 1.00 77.62 206 GLY A N 1
ATOM 1614 C CA . GLY A 1 206 ? -20.614 -3.938 2.239 1.00 77.62 206 GLY A CA 1
ATOM 1615 C C . GLY A 1 206 ? -19.557 -2.862 2.498 1.00 77.62 206 GLY A C 1
ATOM 1616 O O . GLY A 1 206 ? -19.520 -2.313 3.604 1.00 77.62 206 GLY A O 1
ATOM 1617 N N . ALA A 1 207 ? -18.700 -2.575 1.516 1.00 78.56 207 ALA A N 1
ATOM 1618 C CA . ALA A 1 207 ? -17.627 -1.601 1.648 1.00 78.56 207 ALA A CA 1
ATOM 1619 C C . ALA A 1 207 ? -18.172 -0.155 1.630 1.00 78.56 207 ALA A C 1
ATOM 1621 O O . ALA A 1 207 ? -19.024 0.159 0.794 1.00 78.56 207 ALA A O 1
ATOM 1622 N N . PRO A 1 208 ? -17.722 0.711 2.558 1.00 67.81 208 PRO A N 1
ATOM 1623 C CA . PRO A 1 208 ? -18.129 2.113 2.624 1.00 67.81 208 PRO A CA 1
ATOM 1624 C C . PRO A 1 208 ? -17.497 2.993 1.533 1.00 67.81 208 PRO A C 1
ATOM 1626 O O . PRO A 1 208 ? -16.429 2.628 0.981 1.00 67.81 208 PRO A O 1
#

Sequence (208 aa):
MWYPTALSNALRGERVDDTDDMNIFLREKDNWYYTQETEIAEGEVDFINVALHEIAHGLGISSGTFTPWQGDPISSIGLPNEFISYFSWTFDLPDLDGTPMLYDTFLTLGDGRTLMAFANPSLELTYALANPTLHFAGEHARRANGGYPVAVTPLSVSHIPQFPRRASPIMLSDSGQGETRHRLDAILLGMMQDLGWEISETCLQGAP

Foldseek 3Di:
DDEQQLLVCVVVVHRPDPDDLDDDDDDPPQQEDDDPPDQADFRHFHPLLSVVQRVLVSLPLDWQKDADPDDDRWIFGHDQPVNVVVDDDPDDDDHRGNPIYLQQQQWAAQVGDGLVVDDGGGPVSLCSLQDQRTFRNFPLLCVLVVNDTQTAHRVRRSAGDDDPPDDDASRHPDSPGSDDDNAHASNSVSSSVSSPDDDDPVNNVPHD